Protein AF-A0A825BJ19-F1 (afdb_monomer_lite)

Foldseek 3Di:
DAEDEPPAAAPDDPPLDADDDDQEYEYEYPDPAEYEYECPRYPNHQEYEYYDQRTYQAAADAEAHAYEYENHADQEDEPPRNHDPPNLVDPAAEYHYEYENAHDVVRAHEYHDVSHQEYEYEYDHEEHHHEYEHCYYEYAYAYEYEYEYAQNHAEYHDQHHNHEYNYEDQRHARHAEYAAYQYNYHYHYNDDDPHHHYHNHND

pLDDT: mean 96.44, std 4.04, range [72.94, 98.94]

Organism: Campylobacter fetus (NCBI:txid196)

Structure (mmCIF, N/CA/C/O backbone):
data_AF-A0A825BJ19-F1
#
_entry.id   AF-A0A825BJ19-F1
#
loop_
_atom_site.group_PDB
_atom_site.id
_atom_site.type_symbol
_atom_site.label_atom_id
_atom_site.label_alt_id
_atom_site.label_comp_id
_atom_site.label_asym_id
_atom_site.label_entity_id
_atom_site.label_seq_id
_atom_site.pdbx_PDB_ins_code
_atom_site.Cartn_x
_atom_site.Cartn_y
_atom_site.Cartn_z
_atom_site.occupancy
_atom_site.B_iso_or_equiv
_atom_site.auth_seq_id
_atom_site.auth_comp_id
_atom_site.auth_asym_id
_atom_site.auth_atom_id
_atom_site.pdbx_PDB_model_num
ATOM 1 N N . MET A 1 1 ? -20.978 -2.421 8.016 1.00 92.94 1 MET A N 1
ATOM 2 C CA . MET A 1 1 ? -19.928 -1.362 8.011 1.00 92.94 1 MET A CA 1
ATOM 3 C C . MET A 1 1 ? -20.012 -0.505 9.273 1.00 92.94 1 MET A C 1
ATOM 5 O O . MET A 1 1 ? -21.094 -0.024 9.587 1.00 92.94 1 MET A O 1
ATOM 9 N N . LEU A 1 2 ? -18.875 -0.265 9.935 1.00 96.56 2 LEU A N 1
ATOM 10 C CA . LEU A 1 2 ? -18.708 0.635 11.085 1.00 96.56 2 LEU A CA 1
ATOM 11 C C . LEU A 1 2 ? -17.878 1.869 10.685 1.00 96.56 2 LEU A C 1
ATOM 13 O O . LEU A 1 2 ? -16.844 1.730 10.032 1.00 96.56 2 LEU A O 1
ATOM 17 N N . LYS A 1 3 ? -18.314 3.071 11.082 1.00 97.50 3 LYS A N 1
ATOM 18 C CA . LYS A 1 3 ? -17.606 4.339 10.836 1.00 97.50 3 LYS A CA 1
ATOM 19 C C . LYS A 1 3 ? -17.269 5.028 12.154 1.00 97.50 3 LYS A C 1
ATOM 21 O O . LYS A 1 3 ? -18.148 5.164 13.000 1.00 97.50 3 LYS A O 1
ATOM 26 N N . VAL A 1 4 ? -16.030 5.489 12.305 1.00 97.38 4 VAL A N 1
ATOM 27 C CA . VAL A 1 4 ? -15.537 6.127 13.532 1.00 97.38 4 VAL A CA 1
ATOM 28 C C . VAL A 1 4 ? -14.713 7.368 13.192 1.00 97.38 4 VAL A C 1
ATOM 30 O O . VAL A 1 4 ? -13.793 7.317 12.378 1.00 97.38 4 VAL A O 1
ATOM 33 N N . ASP A 1 5 ? -15.021 8.483 13.849 1.00 96.62 5 ASP A N 1
ATOM 34 C CA . ASP A 1 5 ? -14.205 9.700 13.838 1.00 96.62 5 ASP A CA 1
ATOM 35 C C . ASP A 1 5 ? -13.318 9.719 15.093 1.00 96.62 5 ASP A C 1
ATOM 37 O O . ASP A 1 5 ? -13.796 9.863 16.222 1.00 96.62 5 ASP A O 1
ATOM 41 N N . LEU A 1 6 ? -12.016 9.510 14.905 1.00 96.81 6 LEU A N 1
ATOM 42 C CA . LEU A 1 6 ? -11.045 9.353 15.980 1.00 96.81 6 LEU A CA 1
ATOM 43 C C . LEU A 1 6 ? -10.637 10.709 16.551 1.00 96.81 6 LEU A C 1
ATOM 45 O O . LEU A 1 6 ? -9.673 11.343 16.116 1.00 96.81 6 LEU A O 1
ATOM 49 N N . LYS A 1 7 ? -11.328 11.128 17.611 1.00 94.00 7 LYS A N 1
ATOM 50 C CA . LYS A 1 7 ? -10.903 12.286 18.415 1.00 94.00 7 LYS A CA 1
ATOM 51 C C . LYS A 1 7 ? -9.748 11.950 19.357 1.00 94.00 7 LYS A C 1
ATOM 53 O O . LYS A 1 7 ? -8.881 12.794 19.595 1.00 94.00 7 LYS A O 1
ATOM 58 N N . ASN A 1 8 ? -9.676 10.701 19.814 1.00 95.81 8 ASN A N 1
ATOM 59 C CA . ASN A 1 8 ? -8.610 10.170 20.661 1.00 95.81 8 ASN A CA 1
ATOM 60 C C . ASN A 1 8 ? -8.237 8.740 20.229 1.00 95.81 8 ASN A C 1
ATOM 62 O O . ASN A 1 8 ? -8.856 8.172 19.332 1.00 95.81 8 ASN A O 1
ATOM 66 N N . ASN A 1 9 ? -7.199 8.185 20.845 1.00 97.56 9 ASN A N 1
ATOM 67 C CA . ASN A 1 9 ? -6.767 6.808 20.664 1.00 97.56 9 ASN A CA 1
ATOM 68 C C . ASN A 1 9 ? -7.836 5.827 21.160 1.00 97.56 9 ASN A C 1
ATOM 70 O O . ASN A 1 9 ? -8.301 5.949 22.294 1.00 97.56 9 ASN A O 1
ATOM 74 N N . PHE A 1 10 ? -8.160 4.823 20.349 1.00 97.62 10 PHE A N 1
ATOM 75 C CA . PHE A 1 10 ? -8.977 3.687 20.756 1.00 97.62 10 PHE A CA 1
ATOM 76 C C . PHE A 1 10 ? -8.058 2.547 21.207 1.00 97.62 10 PHE A C 1
ATOM 78 O O . PHE A 1 10 ? -7.296 2.003 20.410 1.00 97.62 10 PHE A O 1
ATOM 85 N N . LYS A 1 11 ? -8.092 2.227 22.505 1.00 96.06 11 LYS A N 1
ATOM 86 C CA . LYS A 1 11 ? -7.210 1.236 23.151 1.00 96.06 11 LYS A CA 1
ATOM 87 C C . LYS A 1 11 ? -7.811 -0.173 23.220 1.00 96.06 11 LYS A C 1
ATOM 89 O O . LYS A 1 11 ? -7.344 -0.984 24.008 1.00 96.06 11 LYS A O 1
ATOM 94 N N . GLY A 1 12 ? -8.832 -0.437 22.409 1.00 95.00 12 GLY A N 1
ATOM 95 C CA . GLY A 1 12 ? -9.489 -1.734 22.328 1.00 95.00 12 GLY A CA 1
ATOM 96 C C . GLY A 1 12 ? -10.745 -1.830 23.188 1.00 95.00 12 GLY A C 1
ATOM 97 O O . GLY A 1 12 ? -11.186 -0.869 23.827 1.00 95.00 12 GLY A O 1
ATOM 98 N N . LEU A 1 13 ? -11.344 -3.015 23.155 1.00 95.00 13 LEU A N 1
ATOM 99 C CA . LEU A 1 13 ? -12.553 -3.359 23.891 1.00 95.00 13 LEU A CA 1
ATOM 100 C C . LEU A 1 13 ? -12.190 -3.807 25.316 1.00 95.00 13 LEU A C 1
ATOM 102 O O . LEU A 1 13 ? -11.151 -4.424 25.544 1.00 95.00 13 LEU A O 1
ATOM 106 N N . LYS A 1 14 ? -13.045 -3.480 26.287 1.00 93.19 14 LYS A N 1
ATOM 107 C CA . LYS A 1 14 ? -12.881 -3.900 27.687 1.00 93.19 14 LYS A CA 1
ATOM 108 C C . LYS A 1 14 ? -13.460 -5.310 27.887 1.00 93.19 14 LYS A C 1
ATOM 110 O O . LYS A 1 14 ? -14.415 -5.655 27.198 1.00 93.19 14 LYS A O 1
ATOM 115 N N . ASP A 1 15 ? -12.931 -6.068 28.851 1.00 87.12 15 ASP A N 1
ATOM 116 C CA . ASP A 1 15 ? -13.514 -7.316 29.382 1.00 87.12 15 ASP A CA 1
ATOM 117 C C . ASP A 1 15 ? -13.922 -8.343 28.290 1.00 87.12 15 ASP A C 1
ATOM 119 O O . ASP A 1 15 ? -15.055 -8.812 28.273 1.00 87.12 15 ASP A O 1
ATOM 123 N N . ASP A 1 16 ? -13.020 -8.652 27.346 1.00 81.81 16 ASP A N 1
ATOM 124 C CA . ASP A 1 16 ? -13.253 -9.556 26.194 1.00 81.81 16 ASP A CA 1
ATOM 125 C C . ASP A 1 16 ? -14.421 -9.155 25.274 1.00 81.81 16 ASP A C 1
ATOM 127 O O . ASP A 1 16 ? -15.027 -9.984 24.587 1.00 81.81 16 ASP A O 1
ATOM 131 N N . GLY A 1 17 ? -14.741 -7.859 25.235 1.00 93.00 17 GLY A N 1
ATOM 132 C CA . GLY A 1 17 ? -15.719 -7.323 24.302 1.00 93.00 17 GLY A CA 1
ATOM 133 C C . GLY A 1 17 ? -15.397 -7.709 22.857 1.00 93.00 17 GLY A C 1
ATOM 134 O O . GLY A 1 17 ? -14.236 -7.768 22.451 1.00 93.00 17 GLY A O 1
ATOM 135 N 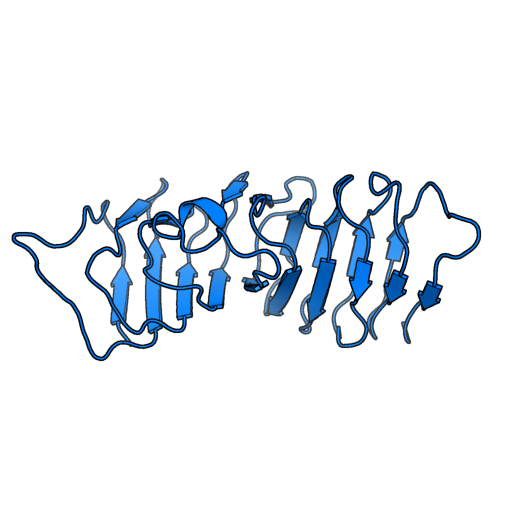N . TYR A 1 18 ? -16.447 -7.944 22.074 1.00 94.94 18 TYR A N 1
ATOM 136 C CA . TYR A 1 18 ? -16.341 -8.331 20.672 1.00 94.94 18 TYR A CA 1
ATOM 137 C C . TYR A 1 18 ? -17.290 -7.510 19.802 1.00 94.94 18 TYR A C 1
ATOM 139 O O . TYR A 1 18 ? -18.398 -7.159 20.216 1.00 94.94 18 TYR A O 1
ATOM 147 N N . ILE A 1 19 ? -16.874 -7.240 18.567 1.00 94.38 19 ILE A N 1
ATOM 148 C CA . ILE A 1 19 ? -17.731 -6.669 17.524 1.00 94.38 19 ILE A CA 1
ATOM 149 C C . ILE A 1 19 ? -17.807 -7.685 16.386 1.00 94.38 19 ILE A C 1
ATOM 151 O O . ILE A 1 19 ? -16.787 -8.141 15.881 1.00 94.38 19 ILE A O 1
ATOM 155 N N . LYS A 1 20 ? -19.032 -8.041 15.989 1.00 91.69 20 LYS A N 1
ATOM 156 C CA . LYS A 1 20 ? -19.325 -8.998 14.912 1.00 91.69 20 LYS A CA 1
ATOM 157 C C . LYS A 1 20 ? -20.190 -8.348 13.839 1.00 91.69 20 LYS A C 1
ATOM 159 O O . LYS A 1 20 ? -20.777 -7.291 14.069 1.00 91.69 20 LYS A O 1
ATOM 164 N N . ASN A 1 21 ? -20.310 -9.025 12.698 1.00 93.06 21 ASN A N 1
ATOM 165 C CA . ASN A 1 21 ? -21.148 -8.617 11.565 1.00 93.06 21 ASN A CA 1
ATOM 166 C C . ASN A 1 21 ? -20.753 -7.238 11.009 1.00 93.06 21 ASN A C 1
ATOM 168 O O . ASN A 1 21 ? -21.607 -6.414 10.671 1.00 93.06 21 ASN A O 1
ATOM 172 N N . ILE A 1 22 ? -19.442 -6.971 10.961 1.00 95.44 22 ILE A N 1
ATOM 173 C CA . ILE A 1 22 ? -18.887 -5.813 10.270 1.00 95.44 22 ILE A CA 1
ATOM 174 C C . ILE A 1 22 ? -17.798 -6.253 9.296 1.00 95.44 22 ILE A C 1
ATOM 176 O O . ILE A 1 22 ? -16.776 -6.798 9.678 1.00 95.44 22 ILE A O 1
ATOM 180 N N . GLU A 1 23 ? -18.013 -5.970 8.019 1.00 97.25 23 GLU A N 1
ATOM 181 C CA . GLU A 1 23 ? -17.078 -6.328 6.948 1.00 97.25 23 GLU A CA 1
ATOM 182 C C . GLU A 1 23 ? -16.130 -5.168 6.625 1.00 97.25 23 GLU A C 1
ATOM 184 O O . GLU A 1 23 ? -15.027 -5.366 6.127 1.00 97.25 23 GLU A O 1
ATOM 189 N N . LYS A 1 24 ? -16.548 -3.934 6.929 1.00 98.31 24 LYS A N 1
ATOM 190 C CA . LYS A 1 24 ? -15.758 -2.720 6.701 1.00 98.31 24 LYS A CA 1
ATOM 191 C C . LYS A 1 24 ? -15.707 -1.845 7.942 1.00 98.31 24 LYS A C 1
ATOM 193 O O . LYS A 1 24 ? -16.759 -1.443 8.452 1.00 98.31 24 LYS A O 1
ATOM 198 N N . LEU A 1 25 ? -14.493 -1.495 8.354 1.00 98.50 25 LEU A N 1
ATOM 199 C CA . LEU A 1 25 ? -14.196 -0.463 9.341 1.00 98.50 25 LEU A CA 1
ATOM 200 C C . LEU A 1 25 ? -13.686 0.781 8.609 1.00 98.50 25 LEU A C 1
ATOM 202 O O . LEU A 1 25 ? -12.806 0.691 7.760 1.00 98.50 25 LEU A O 1
ATOM 206 N N . SER A 1 26 ? -14.245 1.952 8.895 1.00 98.62 26 SER A N 1
ATOM 207 C CA . SER A 1 26 ? -13.781 3.222 8.327 1.00 98.62 26 SER A CA 1
ATOM 208 C C . SER A 1 26 ? -13.450 4.203 9.437 1.00 98.62 26 SER A C 1
ATOM 210 O O . SER A 1 26 ? -14.324 4.581 10.217 1.00 98.62 26 SER A O 1
ATOM 212 N N . LEU A 1 27 ? -12.189 4.610 9.493 1.00 98.75 27 LEU A N 1
ATOM 213 C CA . LEU A 1 27 ? -11.625 5.472 10.514 1.00 98.75 27 LEU A CA 1
ATOM 214 C C . LEU A 1 27 ? -11.206 6.800 9.883 1.00 98.75 27 LEU A C 1
ATOM 216 O O . LEU A 1 27 ? -10.463 6.830 8.901 1.00 98.75 27 LEU A O 1
ATOM 220 N N . THR A 1 28 ? -11.646 7.900 10.483 1.00 98.56 28 THR A N 1
ATOM 221 C CA . THR A 1 28 ? -11.240 9.251 10.087 1.00 98.56 28 THR A CA 1
ATOM 222 C C . THR A 1 28 ? -10.464 9.902 11.222 1.00 98.56 28 THR A C 1
ATOM 224 O O . THR A 1 28 ? -10.928 9.908 12.357 1.00 98.56 28 THR A O 1
ATOM 227 N N . ASN A 1 29 ? -9.304 10.485 10.927 1.00 98.00 29 ASN A N 1
ATOM 228 C CA . ASN A 1 29 ? -8.535 11.309 11.852 1.00 98.00 29 ASN A CA 1
ATOM 229 C C . ASN A 1 29 ? -8.442 12.741 11.316 1.00 98.00 29 ASN A C 1
ATOM 231 O O . ASN A 1 29 ? -7.624 13.046 10.450 1.00 98.00 29 ASN A O 1
ATOM 235 N N . SER A 1 30 ? -9.271 13.626 11.869 1.00 92.94 30 SER A N 1
ATOM 236 C CA . SER A 1 30 ? -9.240 15.065 11.583 1.00 92.94 30 SER A CA 1
ATOM 237 C C . SER A 1 30 ? -8.385 15.856 12.582 1.00 92.94 30 SER A C 1
ATOM 239 O O . SER A 1 30 ? -8.491 17.080 12.645 1.00 92.94 30 SER A O 1
ATOM 241 N N . SER A 1 31 ? -7.631 15.180 13.454 1.00 93.31 31 SER A N 1
ATOM 242 C CA . SER A 1 31 ? -6.836 15.837 14.491 1.00 93.31 31 SER A CA 1
ATOM 243 C C . SER A 1 31 ? -5.446 16.226 13.980 1.00 93.31 31 SER A C 1
ATOM 245 O O . SER A 1 31 ? -5.016 15.824 12.902 1.00 93.31 31 SER A O 1
ATOM 247 N N . VAL A 1 32 ? -4.719 17.017 14.771 1.00 92.12 32 VAL A N 1
ATOM 248 C CA . VAL A 1 32 ? -3.380 17.518 14.411 1.00 92.12 32 VAL A CA 1
ATOM 249 C C . VAL A 1 32 ? -2.254 16.497 14.616 1.00 92.12 32 VAL A C 1
ATOM 251 O O . VAL A 1 32 ? -1.113 16.770 14.247 1.00 92.12 32 VAL A O 1
ATOM 254 N N . SER A 1 33 ? -2.553 15.318 15.169 1.00 95.06 33 SER A N 1
ATOM 255 C CA . SER A 1 33 ? -1.577 14.257 15.439 1.00 95.06 33 SER A CA 1
ATOM 256 C C . SER A 1 33 ? -2.109 12.873 15.066 1.00 95.06 33 SER A C 1
ATOM 258 O O . SER A 1 33 ? -3.308 12.687 14.861 1.00 95.06 33 SER A O 1
ATOM 260 N N . ASN A 1 34 ? -1.209 11.894 14.954 1.00 96.62 34 ASN A N 1
ATOM 261 C CA . ASN A 1 34 ? -1.575 10.504 14.681 1.00 96.62 34 ASN A CA 1
ATOM 262 C C . ASN A 1 34 ? -2.552 9.958 15.745 1.00 96.62 34 ASN A C 1
ATOM 264 O O . ASN A 1 34 ? -2.578 10.418 16.895 1.00 96.62 34 ASN A O 1
ATOM 268 N N . ARG A 1 35 ? -3.352 8.962 15.362 1.00 98.00 35 ARG A N 1
ATOM 269 C CA . ARG A 1 35 ? -4.275 8.249 16.252 1.00 98.00 35 ARG A CA 1
ATOM 270 C C . ARG A 1 35 ? -4.057 6.751 16.151 1.00 98.00 35 ARG A C 1
ATOM 272 O O . ARG A 1 35 ? -3.727 6.242 15.091 1.00 98.00 35 ARG A O 1
ATOM 279 N N . THR A 1 36 ? -4.253 6.057 17.263 1.00 98.12 36 THR A N 1
ATOM 280 C CA . THR A 1 36 ? -4.148 4.595 17.341 1.00 98.12 36 THR A CA 1
ATOM 281 C C . THR A 1 36 ? -5.532 3.969 17.456 1.00 98.12 36 THR A C 1
ATOM 283 O O . THR A 1 36 ? -6.400 4.534 18.129 1.00 98.12 36 THR A O 1
ATOM 286 N N . PHE A 1 37 ? -5.734 2.828 16.802 1.00 98.56 37 PHE A N 1
ATOM 287 C CA . PHE A 1 37 ? -6.950 2.030 16.894 1.00 98.56 37 PHE A CA 1
ATOM 288 C C . PHE A 1 37 ? -6.587 0.552 17.050 1.00 98.56 37 PHE A C 1
ATOM 290 O O . PHE A 1 37 ? -6.140 -0.087 16.102 1.00 98.56 37 PHE A O 1
ATOM 297 N N . ASP A 1 38 ? -6.786 0.017 18.249 1.00 98.06 38 ASP A N 1
ATOM 298 C CA . ASP A 1 38 ? -6.641 -1.413 18.507 1.00 98.06 38 ASP A CA 1
ATOM 299 C C . ASP A 1 38 ? -7.910 -2.155 18.067 1.00 98.06 38 ASP A C 1
ATOM 301 O O . ASP A 1 38 ? -8.989 -1.929 18.618 1.00 98.06 38 ASP A O 1
ATOM 305 N N . ALA A 1 39 ? -7.784 -3.014 17.056 1.00 97.50 39 ALA A N 1
ATOM 306 C CA . ALA A 1 39 ? -8.887 -3.766 16.473 1.00 97.50 39 ALA A CA 1
ATOM 307 C C . ALA A 1 39 ? -9.071 -5.170 17.077 1.00 97.50 39 ALA A C 1
ATOM 309 O O . ALA A 1 39 ? -9.865 -5.956 16.558 1.00 97.50 39 ALA A O 1
ATOM 310 N N . LYS A 1 40 ? -8.382 -5.496 18.179 1.00 96.56 40 LYS A N 1
ATOM 311 C CA . LYS A 1 40 ? -8.554 -6.781 18.863 1.00 96.56 40 LYS A CA 1
ATOM 312 C C . LYS A 1 40 ? -10.024 -7.014 19.239 1.00 96.56 40 LYS A C 1
ATOM 314 O O . LYS A 1 40 ? -10.671 -6.145 19.824 1.00 96.56 40 LYS A O 1
ATOM 319 N N . GLY A 1 41 ? -10.530 -8.210 18.932 1.00 95.38 41 GLY A N 1
ATOM 320 C CA . GLY A 1 41 ? -11.925 -8.598 19.178 1.00 95.38 41 GLY A CA 1
ATOM 321 C C . GLY A 1 41 ? -12.907 -8.138 18.094 1.00 95.38 41 GLY A C 1
ATOM 322 O O . GLY A 1 41 ? -14.120 -8.265 18.274 1.00 95.38 41 GLY A O 1
ATOM 323 N N . ILE A 1 42 ? -12.407 -7.592 16.981 1.00 95.94 42 ILE A N 1
ATOM 324 C CA . ILE A 1 42 ? -13.202 -7.288 15.793 1.00 95.94 42 ILE A CA 1
ATOM 325 C C . ILE A 1 42 ? -12.893 -8.321 14.708 1.00 95.94 42 ILE A C 1
ATOM 327 O O . ILE A 1 42 ? -11.870 -8.235 14.029 1.00 95.94 42 ILE A O 1
ATOM 331 N N . ASP A 1 43 ? -13.815 -9.260 14.518 1.00 91.25 43 ASP A N 1
ATOM 332 C CA . ASP A 1 43 ? -13.645 -10.370 13.581 1.00 91.25 43 ASP A CA 1
ATOM 333 C C . ASP A 1 43 ? -14.476 -10.173 12.307 1.00 91.25 43 ASP A C 1
ATOM 335 O O . ASP A 1 43 ? -15.537 -9.541 12.316 1.00 91.25 43 ASP A O 1
ATOM 339 N N . GLY A 1 44 ? -14.021 -10.775 11.204 1.00 93.00 44 GLY A N 1
ATOM 340 C CA . GLY A 1 44 ? -14.753 -10.799 9.932 1.00 93.00 44 GLY A CA 1
ATOM 341 C C . GLY A 1 44 ? -14.585 -9.546 9.068 1.00 93.00 44 GLY A C 1
ATOM 342 O O . GLY A 1 44 ? -15.293 -9.397 8.070 1.00 93.00 44 GLY A O 1
ATOM 343 N N . LEU A 1 45 ? -13.644 -8.662 9.418 1.00 97.62 45 LEU A N 1
ATOM 344 C CA . LEU A 1 45 ? -13.282 -7.534 8.567 1.00 97.62 45 LEU A CA 1
ATOM 345 C C . LEU A 1 45 ? -12.688 -8.031 7.247 1.00 97.62 45 LEU A C 1
ATOM 347 O O . LEU A 1 45 ? -11.838 -8.917 7.209 1.00 97.62 45 LEU A O 1
ATOM 351 N N . GLN A 1 46 ? -13.133 -7.402 6.168 1.00 98.25 46 GLN A N 1
ATOM 352 C CA . GLN A 1 46 ? -12.619 -7.551 4.809 1.00 98.25 46 GLN A CA 1
ATOM 353 C C . GLN A 1 46 ? -11.917 -6.272 4.354 1.00 98.25 46 GLN A C 1
ATOM 355 O O . GLN A 1 46 ? -11.042 -6.318 3.496 1.00 98.25 46 GLN A O 1
ATOM 360 N N . THR A 1 47 ? -12.288 -5.121 4.927 1.00 98.69 47 THR A N 1
ATOM 361 C CA . THR A 1 47 ? -11.708 -3.827 4.568 1.00 98.69 47 THR A CA 1
ATOM 362 C C . THR A 1 47 ? -11.512 -2.923 5.779 1.00 98.69 47 THR A C 1
ATOM 364 O O . THR A 1 47 ? -12.417 -2.744 6.601 1.00 98.69 47 THR A O 1
ATOM 367 N N . VAL A 1 48 ? -10.367 -2.246 5.824 1.00 98.75 48 VAL A N 1
ATOM 368 C CA . VAL A 1 48 ? -10.099 -1.136 6.741 1.00 98.75 48 VAL A CA 1
ATOM 369 C C . VAL A 1 48 ? -9.762 0.113 5.936 1.00 98.75 48 VAL A C 1
ATOM 371 O O . VAL A 1 48 ? -8.781 0.156 5.203 1.00 98.75 48 VAL A O 1
ATOM 374 N N . ALA A 1 49 ? -10.585 1.150 6.077 1.00 98.75 49 ALA A N 1
ATOM 375 C CA . ALA A 1 49 ? -10.389 2.434 5.420 1.00 98.75 49 ALA A CA 1
ATOM 376 C C . ALA A 1 49 ? -9.901 3.487 6.414 1.00 98.75 49 ALA A C 1
ATOM 378 O O . ALA A 1 49 ? -10.539 3.723 7.438 1.00 98.75 49 ALA A O 1
ATOM 379 N N . LEU A 1 50 ? -8.791 4.135 6.090 1.00 98.81 50 LEU A N 1
ATOM 380 C CA . LEU A 1 50 ? -8.074 5.096 6.912 1.00 98.81 50 LEU A CA 1
ATOM 381 C C . LEU A 1 50 ? -8.021 6.433 6.176 1.00 98.81 50 LEU A C 1
ATOM 383 O O . LEU A 1 50 ? -7.508 6.521 5.059 1.00 98.81 50 LEU A O 1
ATOM 387 N N . SER A 1 51 ? -8.544 7.481 6.801 1.00 98.44 51 SER A N 1
ATOM 388 C CA . SER A 1 51 ? -8.613 8.814 6.201 1.00 98.44 51 SER A CA 1
ATOM 389 C C . SER A 1 51 ? -8.045 9.865 7.143 1.00 98.44 51 SER A C 1
ATOM 391 O O . SER A 1 51 ? -8.515 10.004 8.271 1.00 98.44 51 SER A O 1
ATOM 393 N N . GLY A 1 52 ? -7.068 10.641 6.674 1.00 97.56 52 GLY A N 1
ATOM 394 C CA . GLY A 1 52 ? -6.517 11.772 7.422 1.00 97.56 52 GLY A CA 1
ATOM 395 C C . GLY A 1 52 ? -5.021 11.970 7.205 1.00 97.56 52 GLY A C 1
ATOM 396 O O . GLY A 1 52 ? -4.237 11.023 7.250 1.00 97.56 52 GLY A O 1
ATOM 397 N N . GLU A 1 53 ? -4.605 13.226 7.033 1.00 97.31 53 GLU A N 1
ATOM 398 C CA . GLU A 1 53 ? -3.212 13.568 6.716 1.00 97.31 53 GLU A CA 1
ATOM 399 C C . GLU A 1 53 ? -2.216 13.129 7.790 1.00 97.31 53 GLU A C 1
ATOM 401 O O . GLU A 1 53 ? -1.094 12.737 7.473 1.00 97.31 53 GLU A O 1
ATOM 406 N N . LYS A 1 54 ? -2.630 13.165 9.063 1.00 96.06 54 LYS A N 1
ATOM 407 C CA . LYS A 1 54 ? -1.783 12.814 10.212 1.00 96.06 54 LYS A CA 1
ATOM 408 C C . LYS A 1 54 ? -1.681 11.312 10.475 1.00 96.06 54 LYS A C 1
ATOM 410 O O . LYS A 1 54 ? -0.884 10.915 11.320 1.00 96.06 54 LYS A O 1
ATOM 415 N N . GLY A 1 55 ? -2.435 10.500 9.735 1.00 94.69 55 GLY A N 1
ATOM 416 C CA . GLY A 1 55 ? -2.382 9.044 9.802 1.00 94.69 55 GLY A CA 1
ATOM 417 C C . GLY A 1 55 ? -3.226 8.434 10.911 1.00 94.69 55 GLY A C 1
ATOM 418 O O . GLY A 1 55 ? -3.742 9.121 11.799 1.00 94.69 55 GLY A O 1
ATOM 419 N N . ILE A 1 56 ? -3.387 7.118 10.806 1.00 98.50 56 ILE A N 1
ATOM 420 C CA . ILE A 1 56 ? -4.032 6.258 11.793 1.00 98.50 56 ILE A CA 1
ATOM 421 C C . ILE A 1 56 ? -3.203 4.977 11.857 1.00 98.50 56 ILE A C 1
ATOM 423 O O . ILE A 1 56 ? -3.004 4.329 10.832 1.00 98.50 56 ILE A O 1
ATOM 427 N N . SER A 1 57 ? -2.734 4.609 13.044 1.00 97.94 57 SER A N 1
ATOM 428 C CA . SER A 1 57 ? -2.086 3.323 13.295 1.00 97.94 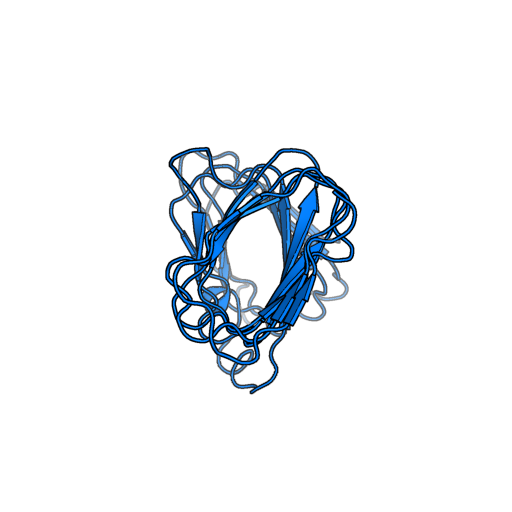57 SER A CA 1
ATOM 429 C C . SER A 1 57 ? -3.132 2.337 13.801 1.00 97.94 57 SER A C 1
ATOM 431 O O . SER A 1 57 ? -3.598 2.449 14.937 1.00 97.94 57 SER A O 1
ATOM 433 N N . VAL A 1 58 ? -3.525 1.399 12.947 1.00 98.50 58 VAL A N 1
ATOM 434 C CA . VAL A 1 58 ? -4.347 0.251 13.346 1.00 98.50 58 VAL A CA 1
ATOM 435 C C . VAL A 1 58 ? -3.425 -0.855 13.848 1.00 98.50 58 VAL A C 1
ATOM 437 O O . VAL A 1 58 ? -2.299 -0.944 13.373 1.00 98.50 58 VAL A O 1
ATOM 440 N N . THR A 1 59 ? -3.878 -1.660 14.806 1.00 98.50 59 THR A N 1
ATOM 441 C CA . THR A 1 59 ? -3.163 -2.851 15.292 1.00 98.50 59 THR A CA 1
ATOM 442 C C . THR A 1 59 ? -4.134 -4.004 15.536 1.00 98.50 59 THR A C 1
ATOM 444 O O . THR A 1 59 ? -5.327 -3.773 15.741 1.00 98.50 59 THR A O 1
ATOM 447 N N . ASN A 1 60 ? -3.607 -5.229 15.616 1.00 97.94 60 ASN A N 1
ATOM 448 C CA . ASN A 1 60 ? -4.333 -6.438 16.021 1.00 97.94 60 ASN A CA 1
ATOM 449 C C . ASN A 1 60 ? -5.504 -6.849 15.108 1.00 97.94 60 ASN A C 1
ATOM 451 O O . ASN A 1 60 ? -6.469 -7.442 15.592 1.00 97.94 60 ASN A O 1
ATOM 455 N N . LEU A 1 61 ? -5.438 -6.579 13.800 1.00 97.94 61 LEU A N 1
ATOM 456 C CA . LEU A 1 61 ? -6.360 -7.229 12.861 1.00 97.94 61 LEU A CA 1
ATOM 457 C C . LEU A 1 61 ? -6.099 -8.738 12.811 1.00 97.94 61 LEU A C 1
ATOM 459 O O . LEU A 1 61 ? -4.957 -9.170 12.666 1.00 97.94 61 LEU A O 1
ATOM 463 N N . ALA A 1 62 ? -7.165 -9.532 12.915 1.00 96.25 62 ALA A N 1
ATOM 464 C CA . ALA A 1 62 ? -7.087 -10.990 13.024 1.00 96.25 62 ALA A CA 1
ATOM 465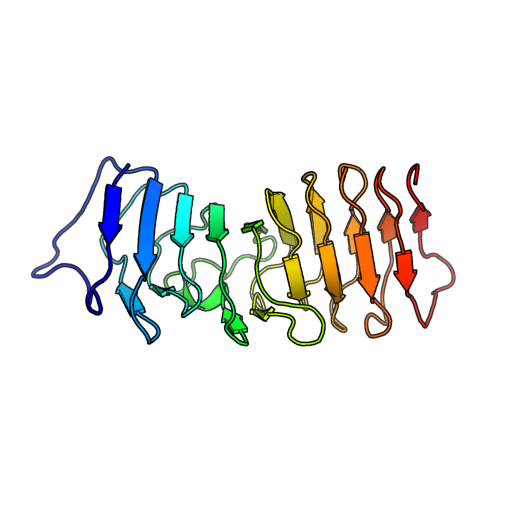 C C . ALA A 1 62 ? -6.775 -11.713 11.699 1.00 96.25 62 ALA A C 1
ATOM 467 O O . ALA A 1 62 ? -6.428 -12.891 11.709 1.00 96.25 62 ALA A O 1
ATOM 468 N N . ASN A 1 63 ? -6.908 -11.031 10.562 1.00 96.56 63 ASN A N 1
ATOM 469 C CA . ASN A 1 63 ? -6.675 -11.572 9.226 1.00 96.56 63 ASN A CA 1
ATOM 470 C C . ASN A 1 63 ? -6.222 -10.462 8.275 1.00 96.56 63 ASN A C 1
ATOM 472 O O . ASN A 1 63 ? -6.497 -9.290 8.533 1.00 96.56 63 ASN A O 1
ATOM 476 N N . ILE A 1 64 ? -5.588 -10.839 7.160 1.00 98.19 64 ILE A N 1
ATOM 477 C CA . ILE A 1 64 ? -5.282 -9.918 6.059 1.00 98.19 64 ILE A CA 1
ATOM 478 C C . ILE A 1 64 ? -6.588 -9.344 5.498 1.00 98.19 64 ILE A C 1
ATOM 480 O O . ILE A 1 64 ? -7.562 -10.075 5.295 1.00 98.19 64 ILE A O 1
ATOM 484 N N . VAL A 1 65 ? -6.609 -8.030 5.274 1.00 98.62 65 VAL A N 1
ATOM 485 C CA . VAL A 1 65 ? -7.756 -7.286 4.735 1.00 98.62 65 VAL A CA 1
ATOM 486 C C . VAL A 1 65 ? -7.314 -6.348 3.621 1.00 98.62 65 VAL A C 1
ATOM 488 O O . VAL A 1 65 ? -6.141 -5.983 3.523 1.00 98.62 65 VAL A O 1
ATOM 491 N N . ASP A 1 66 ? -8.270 -5.866 2.833 1.00 98.81 66 ASP A N 1
ATOM 492 C CA . ASP A 1 66 ? -8.038 -4.710 1.977 1.00 98.81 66 ASP A CA 1
ATOM 493 C C . ASP A 1 66 ? -7.837 -3.459 2.842 1.00 98.81 66 ASP A C 1
ATOM 495 O O . ASP A 1 66 ? -8.644 -3.146 3.724 1.00 98.81 66 ASP A O 1
ATOM 499 N N . VAL A 1 67 ? -6.776 -2.705 2.573 1.00 98.88 67 VAL A N 1
ATOM 500 C CA . VAL A 1 67 ? -6.484 -1.458 3.284 1.00 98.88 67 VAL A CA 1
ATOM 501 C C . VAL A 1 67 ? -6.671 -0.287 2.330 1.00 98.88 67 VAL A C 1
ATOM 503 O O . VAL A 1 67 ? -6.079 -0.250 1.255 1.00 98.88 67 VAL A O 1
ATOM 506 N N . GLU A 1 68 ? -7.487 0.693 2.710 1.00 98.81 68 GLU A N 1
ATOM 507 C CA . GLU A 1 68 ? -7.665 1.938 1.957 1.00 98.81 68 GLU A CA 1
ATOM 508 C C . GLU A 1 68 ? -7.026 3.094 2.729 1.00 98.81 68 GLU A C 1
ATOM 510 O O . GLU A 1 68 ? -7.400 3.347 3.869 1.00 98.81 68 GLU A O 1
ATOM 515 N N . VAL A 1 69 ? -6.102 3.835 2.119 1.00 98.81 69 VAL A N 1
ATOM 516 C CA . VAL A 1 69 ? -5.429 4.985 2.736 1.00 98.81 69 VAL A CA 1
ATOM 517 C C . VAL A 1 69 ? -5.707 6.243 1.923 1.00 98.81 69 VAL A C 1
ATOM 519 O O . VAL A 1 69 ? -5.346 6.350 0.751 1.00 98.81 69 VAL A O 1
ATOM 522 N N . ASN A 1 70 ? -6.343 7.221 2.564 1.00 98.62 70 ASN A N 1
ATOM 523 C CA . ASN A 1 70 ? -6.778 8.460 1.933 1.00 98.62 70 ASN A CA 1
ATOM 524 C C . ASN A 1 70 ? -6.092 9.667 2.581 1.00 98.62 70 ASN A C 1
ATOM 526 O O . ASN A 1 70 ? -6.276 9.955 3.768 1.00 98.62 70 ASN A O 1
ATOM 530 N N . GLY A 1 71 ? -5.318 10.394 1.776 1.00 98.25 71 GLY A N 1
ATOM 531 C CA . GLY A 1 71 ? -4.742 11.688 2.130 1.00 98.25 71 GLY A CA 1
ATOM 532 C C . GLY A 1 71 ? -3.562 11.649 3.100 1.00 98.25 71 GLY A C 1
ATOM 533 O O . GLY A 1 71 ? -3.117 12.713 3.506 1.00 98.25 71 GLY A O 1
ATOM 534 N N . PHE A 1 72 ? -3.048 10.480 3.495 1.00 98.69 72 PHE A N 1
ATOM 535 C CA . PHE A 1 72 ? -1.957 10.382 4.472 1.00 98.69 72 PHE A CA 1
ATOM 536 C C . PHE A 1 72 ? -0.671 11.071 3.983 1.00 98.69 72 PHE A C 1
ATOM 538 O O . PHE A 1 72 ? -0.205 10.800 2.875 1.00 98.69 72 PHE A O 1
ATOM 545 N N . LYS A 1 73 ? -0.091 11.946 4.818 1.00 97.94 73 LYS A N 1
ATOM 546 C CA . LYS A 1 73 ? 1.113 12.752 4.521 1.00 97.94 73 LYS A CA 1
ATOM 547 C C . LYS A 1 73 ? 2.264 12.513 5.508 1.00 97.94 73 LYS A C 1
ATOM 549 O O . LYS A 1 73 ? 3.157 13.349 5.621 1.00 97.94 73 LYS A O 1
ATOM 554 N N . GLY A 1 74 ? 2.222 11.424 6.278 1.00 96.94 74 GLY A N 1
ATOM 555 C CA . GLY A 1 74 ? 3.345 11.035 7.132 1.00 96.94 74 GLY A CA 1
ATOM 556 C C . GLY A 1 74 ? 4.504 10.456 6.322 1.00 96.94 74 GLY A C 1
ATOM 557 O O . GLY A 1 74 ? 4.434 10.347 5.106 1.00 96.94 74 GLY A O 1
ATOM 558 N N . THR A 1 75 ? 5.582 10.075 6.998 1.00 97.69 75 THR A N 1
ATOM 559 C CA . THR A 1 75 ? 6.784 9.542 6.336 1.00 97.69 75 THR A CA 1
ATOM 560 C C . THR A 1 75 ? 6.719 8.039 6.092 1.00 97.69 75 THR A C 1
ATOM 562 O O . THR A 1 75 ? 7.334 7.555 5.148 1.00 97.69 75 THR A O 1
ATOM 565 N N . ASN A 1 76 ? 5.981 7.302 6.927 1.00 98.38 76 ASN A N 1
ATOM 566 C CA . ASN A 1 76 ? 5.900 5.849 6.863 1.00 98.38 76 ASN A CA 1
ATOM 567 C C . ASN A 1 76 ? 4.483 5.347 7.157 1.00 98.38 76 ASN A C 1
ATOM 569 O O . ASN A 1 76 ? 3.844 5.801 8.109 1.00 98.38 76 ASN A O 1
ATOM 573 N N . PHE A 1 77 ? 4.026 4.380 6.371 1.00 98.69 77 PHE A N 1
ATOM 574 C CA . PHE A 1 77 ? 2.826 3.589 6.597 1.00 98.69 77 PHE A CA 1
ATOM 575 C C . PHE A 1 77 ? 3.245 2.123 6.740 1.00 98.69 77 PHE A C 1
ATOM 577 O O . PHE A 1 77 ? 3.679 1.503 5.774 1.00 98.69 77 PHE A O 1
ATOM 584 N N . ASN A 1 78 ? 3.157 1.584 7.956 1.00 98.38 78 ASN A N 1
ATOM 585 C CA . ASN A 1 78 ? 3.621 0.233 8.253 1.00 98.38 78 ASN A CA 1
ATOM 586 C C . ASN A 1 78 ? 2.454 -0.763 8.211 1.00 98.38 78 ASN A C 1
ATOM 588 O O . ASN A 1 78 ? 1.658 -0.815 9.150 1.00 98.38 78 ASN A O 1
ATOM 592 N N . VAL A 1 79 ? 2.381 -1.541 7.131 1.00 98.44 79 VAL A N 1
ATOM 593 C CA . VAL A 1 79 ? 1.392 -2.606 6.918 1.00 98.44 79 VAL A CA 1
ATOM 594 C C . VAL A 1 79 ? 1.581 -3.735 7.926 1.00 98.44 79 VAL A C 1
ATOM 596 O O . VAL A 1 79 ? 0.600 -4.189 8.509 1.00 98.44 79 VAL A O 1
ATOM 599 N N . ASP A 1 80 ? 2.824 -4.142 8.189 1.00 98.06 80 ASP A N 1
ATOM 600 C CA . ASP A 1 80 ? 3.125 -5.272 9.078 1.00 98.06 80 ASP A CA 1
ATOM 601 C C . ASP A 1 80 ? 2.561 -5.058 10.491 1.00 98.06 80 ASP A C 1
ATOM 603 O O . ASP A 1 80 ? 2.083 -5.989 11.134 1.00 98.06 80 ASP A O 1
ATOM 607 N N . SER A 1 81 ? 2.567 -3.806 10.963 1.00 97.69 81 SER A N 1
ATOM 608 C CA . SER A 1 81 ? 2.078 -3.426 12.295 1.00 97.69 81 SER A CA 1
ATOM 609 C C . SER A 1 81 ? 0.553 -3.451 12.457 1.00 97.69 81 SER A C 1
ATOM 611 O O . SER A 1 81 ? 0.059 -3.364 13.582 1.00 97.69 81 SER A O 1
ATOM 613 N N . ILE A 1 82 ? -0.196 -3.559 11.355 1.00 98.31 82 ILE A N 1
ATOM 614 C CA . ILE A 1 82 ? -1.664 -3.545 11.370 1.00 98.31 82 ILE A CA 1
ATOM 615 C C . ILE A 1 82 ? -2.226 -4.851 11.932 1.00 98.31 82 ILE A C 1
ATOM 617 O O . ILE A 1 82 ? -3.269 -4.858 12.597 1.00 98.31 82 ILE A O 1
ATOM 621 N N . TYR A 1 83 ? -1.540 -5.956 11.668 1.00 98.50 83 TYR A N 1
ATOM 622 C CA . TYR A 1 83 ? -2.044 -7.290 11.933 1.00 98.50 83 TYR A CA 1
ATOM 623 C C . TYR A 1 83 ? -1.608 -7.820 13.296 1.00 98.50 83 TYR A C 1
ATOM 625 O O . TYR A 1 83 ? -0.626 -7.373 13.889 1.00 98.50 83 TYR A O 1
ATOM 633 N N . ALA A 1 84 ? -2.386 -8.763 13.819 1.00 98.00 84 ALA A N 1
ATOM 634 C CA . ALA A 1 84 ? -1.997 -9.538 14.984 1.00 98.00 84 ALA A CA 1
ATOM 635 C C . ALA A 1 84 ? -0.787 -10.435 14.667 1.00 98.00 84 ALA A C 1
ATOM 637 O O . ALA A 1 84 ? -0.451 -10.687 13.507 1.00 98.00 84 ALA A O 1
ATOM 638 N N . ASP A 1 85 ? -0.145 -10.936 15.722 1.00 97.00 85 ASP A N 1
ATOM 639 C CA . ASP A 1 85 ? 0.974 -11.868 15.595 1.00 97.00 85 ASP A CA 1
ATOM 640 C C . ASP A 1 85 ? 0.602 -13.077 14.719 1.00 97.00 85 ASP A C 1
ATOM 642 O O . ASP A 1 85 ? -0.527 -13.572 14.772 1.00 97.00 85 ASP A O 1
ATOM 646 N N . LYS A 1 86 ? 1.567 -13.555 13.928 1.00 96.81 86 LYS A N 1
ATOM 647 C CA . LYS A 1 86 ? 1.460 -14.704 13.007 1.00 96.81 86 LYS A CA 1
ATOM 648 C C . LYS A 1 86 ? 0.527 -14.570 11.804 1.00 96.81 86 LYS A C 1
ATOM 650 O O . LYS A 1 86 ? 0.496 -15.474 10.976 1.00 96.81 86 LYS A O 1
ATOM 655 N N . VAL A 1 87 ? -0.220 -13.473 11.673 1.00 98.12 87 VAL A N 1
ATOM 656 C CA . VAL A 1 87 ? -1.111 -13.266 10.514 1.00 98.12 87 VAL A CA 1
ATOM 657 C C . VAL A 1 87 ? -0.325 -13.168 9.203 1.00 98.12 87 VAL A C 1
ATOM 659 O O . VAL A 1 87 ? -0.841 -13.579 8.172 1.00 98.12 87 VAL A O 1
ATOM 662 N N . LEU A 1 88 ? 0.908 -12.653 9.263 1.00 98.31 88 LEU A N 1
ATOM 663 C CA . LEU A 1 88 ? 1.819 -12.482 8.124 1.00 98.31 88 LEU A CA 1
ATOM 664 C C . LEU A 1 88 ? 3.039 -13.422 8.191 1.00 98.31 88 LEU A C 1
ATOM 666 O O . LEU A 1 88 ? 4.148 -13.031 7.843 1.00 98.31 88 LEU A O 1
ATOM 670 N N . ASP A 1 89 ? 2.888 -14.610 8.778 1.00 97.44 89 ASP A N 1
ATOM 671 C CA . ASP A 1 89 ? 3.969 -15.612 8.810 1.00 97.44 89 ASP A CA 1
ATOM 672 C C . ASP A 1 89 ? 3.889 -16.572 7.603 1.00 97.44 89 ASP A C 1
ATOM 674 O O . ASP A 1 89 ? 4.552 -17.615 7.575 1.00 97.44 89 ASP A O 1
ATOM 678 N N . GLY A 1 90 ? 3.043 -16.255 6.617 1.00 96.81 90 GLY A N 1
ATOM 679 C CA . GLY A 1 90 ? 2.972 -16.967 5.355 1.00 96.81 90 GLY A CA 1
ATOM 680 C C . GLY A 1 90 ? 4.228 -16.746 4.509 1.00 96.81 90 GLY A C 1
ATOM 681 O O . GLY A 1 90 ? 5.149 -16.025 4.866 1.00 96.81 90 GLY A O 1
ATOM 682 N N . SER A 1 91 ? 4.284 -17.436 3.371 1.00 96.38 91 SER A N 1
ATOM 683 C CA . SER A 1 91 ? 5.352 -17.268 2.362 1.00 96.38 91 SER A CA 1
ATOM 684 C C . SER A 1 91 ? 4.802 -16.815 1.007 1.00 96.38 91 SER A C 1
ATOM 686 O O . SER A 1 91 ? 5.474 -16.908 -0.019 1.00 96.38 91 SER A O 1
ATOM 688 N N . ALA A 1 92 ? 3.535 -16.409 0.999 1.00 97.06 92 ALA A N 1
ATOM 689 C CA . ALA A 1 92 ? 2.803 -15.948 -0.170 1.00 97.06 92 ALA A CA 1
ATOM 690 C C . ALA A 1 92 ? 1.742 -14.919 0.250 1.00 97.06 92 ALA A C 1
ATOM 692 O O . ALA A 1 92 ? 0.637 -14.898 -0.296 1.00 97.06 92 ALA A O 1
ATOM 693 N N . ASP A 1 93 ? 2.054 -14.111 1.263 1.00 98.50 93 ASP A N 1
ATOM 694 C CA . ASP A 1 93 ? 1.141 -13.113 1.791 1.00 98.50 93 ASP A CA 1
ATOM 695 C C . ASP A 1 93 ? 0.972 -11.970 0.783 1.00 98.50 93 ASP A C 1
ATOM 697 O O . ASP A 1 93 ? 1.922 -11.485 0.154 1.00 98.50 93 ASP A O 1
ATOM 701 N N . VAL A 1 94 ? -0.283 -11.555 0.599 1.00 98.69 94 VAL A N 1
ATOM 702 C CA . VAL A 1 94 ? -0.678 -10.544 -0.385 1.00 98.69 94 VAL A CA 1
ATOM 703 C C . VAL A 1 94 ? -1.392 -9.403 0.318 1.00 98.69 94 VAL A C 1
ATOM 705 O O . VAL A 1 94 ? -2.470 -9.598 0.874 1.00 98.69 94 VAL A O 1
ATOM 708 N N . GLN A 1 95 ? -0.848 -8.189 0.226 1.00 98.81 95 GLN A N 1
ATOM 709 C CA . GLN A 1 95 ? -1.532 -6.988 0.697 1.00 98.81 95 GLN A CA 1
ATOM 710 C C . GLN A 1 95 ? -2.172 -6.235 -0.468 1.00 98.81 95 GLN A C 1
ATOM 712 O O . GLN A 1 95 ? -1.484 -5.735 -1.355 1.00 98.81 95 GLN A O 1
ATOM 717 N N . ASN A 1 96 ? -3.487 -6.037 -0.402 1.00 98.88 96 ASN A N 1
ATOM 718 C CA . ASN A 1 96 ? -4.189 -5.086 -1.260 1.00 98.88 96 ASN A CA 1
ATOM 719 C C . ASN A 1 96 ? -4.227 -3.711 -0.587 1.00 98.88 96 ASN A C 1
ATOM 721 O O . ASN A 1 96 ? -4.870 -3.537 0.450 1.00 98.88 96 ASN A O 1
ATOM 725 N N . LEU A 1 97 ? -3.537 -2.732 -1.165 1.00 98.88 97 LEU A N 1
ATOM 726 C CA . LEU A 1 97 ? -3.446 -1.375 -0.646 1.00 98.88 97 LEU A CA 1
ATOM 727 C C . LEU A 1 97 ? -4.006 -0.382 -1.665 1.00 98.88 97 LEU A C 1
ATOM 729 O O . LEU A 1 97 ? -3.410 -0.101 -2.705 1.00 98.88 97 LEU A O 1
ATOM 733 N N . LYS A 1 98 ? -5.157 0.196 -1.341 1.00 98.88 98 LYS A N 1
ATOM 734 C CA . LYS A 1 98 ? -5.748 1.285 -2.108 1.00 98.88 98 LYS A CA 1
ATOM 735 C C . LYS A 1 98 ? -5.233 2.624 -1.593 1.00 98.88 98 LYS A C 1
ATOM 737 O O . LYS A 1 98 ? -5.381 2.920 -0.412 1.00 98.88 98 LYS A O 1
ATOM 742 N N . VAL A 1 99 ? -4.688 3.458 -2.474 1.00 98.88 99 VAL A N 1
ATOM 743 C CA . VAL A 1 99 ? -4.153 4.782 -2.127 1.00 98.88 99 VAL A CA 1
ATOM 744 C C . VAL A 1 99 ? -4.869 5.894 -2.888 1.00 98.88 99 VAL A C 1
ATOM 746 O O . VAL A 1 99 ? -5.206 5.761 -4.066 1.00 98.88 99 VAL A O 1
ATOM 749 N N . ASN A 1 100 ? -5.116 7.006 -2.203 1.00 98.81 100 ASN A N 1
ATOM 750 C CA . ASN A 1 100 ? -5.703 8.210 -2.782 1.00 98.81 100 ASN A CA 1
ATOM 751 C C . ASN A 1 100 ? -5.054 9.442 -2.157 1.00 98.81 100 ASN A C 1
ATOM 753 O O . ASN A 1 100 ? -5.233 9.705 -0.965 1.00 98.81 100 ASN A O 1
ATOM 757 N N . GLY A 1 101 ? -4.287 10.192 -2.949 1.00 98.69 101 GLY A N 1
ATOM 758 C CA . GLY A 1 101 ? -3.581 11.373 -2.464 1.00 98.69 101 GLY A CA 1
ATOM 759 C C . GLY A 1 101 ? -2.599 11.081 -1.326 1.00 98.69 101 GLY A C 1
ATOM 760 O O . GLY A 1 101 ? -2.466 11.911 -0.427 1.00 98.69 101 GLY A O 1
ATOM 761 N N . VAL A 1 102 ? -1.946 9.918 -1.312 1.00 98.88 102 VAL A N 1
ATOM 762 C CA . VAL A 1 102 ? -0.944 9.564 -0.290 1.00 98.88 102 VAL A CA 1
ATOM 763 C C . VAL A 1 102 ? 0.405 10.177 -0.660 1.00 98.88 102 VAL A C 1
ATOM 765 O O . VAL A 1 102 ? 0.814 10.107 -1.814 1.00 98.88 102 VAL A O 1
ATOM 768 N N . GLY A 1 103 ? 1.090 10.800 0.300 1.00 98.75 103 GLY A N 1
ATOM 769 C CA . GLY A 1 103 ? 2.390 11.444 0.078 1.00 98.75 103 GLY A CA 1
ATOM 770 C C . GLY A 1 103 ? 2.329 12.700 -0.788 1.00 98.75 103 GLY A C 1
ATOM 771 O O . GLY A 1 103 ? 1.255 13.225 -1.099 1.00 98.75 103 GLY A O 1
ATOM 772 N N . ALA A 1 104 ? 3.496 13.224 -1.148 1.00 98.38 104 ALA A N 1
ATOM 773 C CA . ALA A 1 104 ? 3.638 14.366 -2.045 1.00 98.38 104 ALA A CA 1
ATOM 774 C C . ALA A 1 104 ? 4.944 14.281 -2.847 1.00 98.38 104 ALA A C 1
ATOM 776 O O . ALA A 1 104 ? 5.864 13.543 -2.495 1.00 98.38 104 ALA A O 1
ATOM 777 N N . LYS A 1 105 ? 5.057 15.075 -3.916 1.00 97.31 105 LYS A N 1
ATOM 778 C CA . LYS A 1 105 ? 6.299 15.190 -4.689 1.00 97.31 105 LYS A CA 1
ATOM 779 C C . LYS A 1 105 ? 7.450 15.634 -3.779 1.00 97.31 105 LYS A C 1
ATOM 781 O O . LYS A 1 105 ? 7.346 16.662 -3.116 1.00 97.31 105 LYS A O 1
ATOM 786 N N . GLY A 1 106 ? 8.537 14.864 -3.758 1.00 97.06 106 GLY A N 1
ATOM 787 C CA . GLY A 1 106 ? 9.684 15.096 -2.867 1.00 97.06 106 GLY A CA 1
ATOM 788 C C . GLY A 1 106 ? 9.469 14.653 -1.412 1.00 97.06 106 GLY A C 1
ATOM 789 O O . GLY A 1 106 ? 10.371 14.809 -0.598 1.00 97.06 106 GLY A O 1
ATOM 790 N N . ALA A 1 107 ? 8.302 14.091 -1.088 1.00 97.75 107 ALA A N 1
ATOM 791 C CA . ALA A 1 107 ? 7.942 13.576 0.229 1.00 97.75 107 ALA A CA 1
ATOM 792 C C . ALA A 1 107 ? 7.044 12.334 0.074 1.00 97.75 107 ALA A C 1
ATOM 794 O O . ALA A 1 107 ? 5.868 12.334 0.455 1.00 97.75 107 ALA A O 1
ATOM 795 N N . SER A 1 108 ? 7.589 11.294 -0.561 1.00 98.50 108 SER A N 1
ATOM 796 C CA . SER A 1 108 ? 6.911 10.004 -0.693 1.00 98.50 108 SER A CA 1
ATOM 797 C C . SER A 1 108 ? 6.685 9.367 0.677 1.00 98.50 108 SER A C 1
ATOM 799 O O . SER A 1 108 ? 7.520 9.496 1.574 1.00 98.50 108 SER A O 1
ATOM 801 N N . VAL A 1 109 ? 5.574 8.647 0.827 1.00 98.88 109 VAL A N 1
ATOM 802 C CA . VAL A 1 109 ? 5.342 7.803 2.006 1.00 98.88 109 VAL A CA 1
ATOM 803 C C . VAL A 1 109 ? 5.997 6.449 1.780 1.00 98.88 109 VAL A C 1
ATOM 805 O O . VAL A 1 109 ? 5.663 5.767 0.812 1.00 98.88 109 VAL A O 1
ATOM 808 N N . ALA A 1 110 ? 6.884 6.036 2.681 1.00 98.81 110 ALA A N 1
ATOM 809 C CA . ALA A 1 110 ? 7.388 4.671 2.686 1.00 98.81 110 ALA A CA 1
ATOM 810 C C . ALA A 1 110 ? 6.281 3.706 3.132 1.00 98.81 110 ALA A C 1
ATOM 812 O O . ALA A 1 110 ? 5.626 3.927 4.148 1.00 98.81 110 ALA A O 1
ATOM 813 N N . ILE A 1 111 ? 6.050 2.651 2.363 1.00 98.81 111 ILE A N 1
ATOM 814 C CA . ILE A 1 111 ? 5.168 1.544 2.714 1.00 98.81 111 ILE A CA 1
ATOM 815 C C . ILE A 1 111 ? 6.060 0.428 3.257 1.00 98.81 111 ILE A C 1
ATOM 817 O O . ILE A 1 111 ? 6.757 -0.237 2.491 1.00 98.81 111 ILE A O 1
ATOM 821 N N . THR A 1 112 ? 6.070 0.240 4.579 1.00 98.62 112 THR A N 1
ATOM 822 C CA . THR A 1 112 ? 6.735 -0.920 5.197 1.00 98.62 112 THR A CA 1
ATOM 823 C C . THR A 1 112 ? 5.809 -2.122 5.089 1.00 98.62 112 THR A C 1
ATOM 825 O O . THR A 1 112 ? 4.699 -2.082 5.621 1.00 98.62 112 THR A O 1
ATOM 828 N N . ALA A 1 113 ? 6.262 -3.156 4.391 1.00 98.31 113 ALA A N 1
ATOM 829 C CA . ALA A 1 113 ? 5.551 -4.413 4.191 1.00 98.31 113 ALA A CA 1
ATOM 830 C C . ALA A 1 113 ? 6.584 -5.551 4.094 1.00 98.31 113 ALA A C 1
ATOM 832 O O . ALA A 1 113 ? 6.666 -6.254 3.091 1.00 98.31 113 ALA A O 1
ATOM 833 N N . ASP A 1 114 ? 7.452 -5.656 5.102 1.00 97.94 114 ASP A N 1
ATOM 834 C CA . ASP A 1 114 ? 8.601 -6.565 5.098 1.00 97.94 114 ASP A CA 1
ATOM 835 C C . ASP A 1 114 ? 8.195 -8.039 5.178 1.00 97.94 114 ASP A C 1
ATOM 837 O O . ASP A 1 114 ? 8.986 -8.899 4.788 1.00 97.94 114 ASP A O 1
ATOM 841 N N . LYS A 1 115 ? 6.987 -8.317 5.683 1.00 97.94 115 LYS A N 1
ATOM 842 C CA . LYS A 1 115 ? 6.404 -9.660 5.793 1.00 97.94 115 LYS A CA 1
ATOM 843 C C . LYS A 1 115 ? 5.410 -9.990 4.672 1.00 97.94 115 LYS A C 1
ATOM 845 O O . LYS A 1 115 ? 4.634 -10.925 4.794 1.00 97.94 115 LYS A O 1
ATOM 850 N N . ILE A 1 116 ? 5.362 -9.176 3.622 1.00 98.44 116 ILE A N 1
ATOM 851 C CA . ILE A 1 116 ? 4.453 -9.360 2.490 1.00 98.44 116 ILE A CA 1
ATOM 852 C C . ILE A 1 116 ? 5.284 -9.714 1.261 1.00 98.44 116 ILE A C 1
ATOM 854 O O . ILE A 1 116 ? 6.214 -8.989 0.914 1.00 98.44 116 ILE A O 1
ATOM 858 N N . GLU A 1 117 ? 4.923 -10.780 0.547 1.00 98.44 117 GLU A N 1
ATOM 859 C CA . GLU A 1 117 ? 5.588 -11.136 -0.711 1.00 98.44 117 GLU A CA 1
ATOM 860 C C . GLU A 1 117 ? 5.048 -10.345 -1.905 1.00 98.44 117 GLU A C 1
ATOM 862 O O . GLU A 1 117 ? 5.799 -10.032 -2.835 1.00 98.44 117 GLU A O 1
ATOM 867 N N . THR A 1 118 ? 3.748 -10.023 -1.899 1.00 98.75 118 THR A N 1
ATOM 868 C CA . THR A 1 118 ? 3.089 -9.287 -2.989 1.00 98.75 118 THR A CA 1
ATOM 869 C C . THR A 1 118 ? 2.294 -8.087 -2.487 1.00 98.75 118 THR A C 1
ATOM 871 O O . THR A 1 118 ? 1.323 -8.226 -1.743 1.00 98.75 118 THR A O 1
ATOM 874 N N . LEU A 1 119 ? 2.650 -6.896 -2.967 1.00 98.88 119 LEU A N 1
ATOM 875 C CA . LEU A 1 119 ? 1.909 -5.662 -2.720 1.00 98.88 119 LEU A CA 1
ATOM 876 C C . LEU A 1 119 ? 1.099 -5.267 -3.962 1.00 98.88 119 LEU A C 1
ATOM 878 O O . LEU A 1 119 ? 1.652 -4.890 -4.993 1.00 98.88 119 LEU A O 1
ATOM 882 N N . ASN A 1 120 ? -0.226 -5.287 -3.847 1.00 98.88 120 ASN A N 1
ATOM 883 C CA . ASN A 1 120 ? -1.134 -4.791 -4.876 1.00 98.88 120 ASN A CA 1
ATOM 884 C C . ASN A 1 120 ? -1.523 -3.342 -4.563 1.00 98.88 120 ASN A C 1
ATOM 886 O O . ASN A 1 120 ? -2.338 -3.087 -3.676 1.00 98.88 120 ASN A O 1
ATOM 890 N N . LEU A 1 121 ? -0.975 -2.387 -5.309 1.00 98.81 121 LEU A N 1
ATOM 891 C CA . LEU A 1 121 ? -1.318 -0.971 -5.224 1.00 98.81 121 LEU A CA 1
ATOM 892 C C . LEU A 1 121 ? -2.494 -0.645 -6.150 1.00 98.81 121 LEU A C 1
ATOM 894 O O . LEU A 1 121 ? -2.440 -0.878 -7.355 1.00 98.81 121 LEU A O 1
ATOM 898 N N . ASN A 1 122 ? -3.552 -0.054 -5.597 1.00 98.75 122 ASN A N 1
ATOM 899 C CA . ASN A 1 122 ? -4.696 0.439 -6.363 1.00 98.75 122 ASN A CA 1
ATOM 900 C C . ASN A 1 122 ? -4.865 1.945 -6.150 1.00 98.75 122 ASN A C 1
ATOM 902 O O . ASN A 1 122 ? -5.231 2.385 -5.059 1.00 98.75 122 ASN A O 1
ATOM 906 N N . THR A 1 123 ? -4.606 2.754 -7.172 1.00 98.69 123 THR A N 1
ATOM 907 C CA . THR A 1 123 ? -4.711 4.209 -7.045 1.00 98.69 123 THR A CA 1
ATOM 908 C C . THR A 1 123 ? -6.096 4.720 -7.430 1.00 98.69 123 THR A C 1
ATOM 910 O O . THR A 1 123 ? -6.721 4.297 -8.407 1.00 98.69 123 THR A O 1
ATOM 913 N N . THR A 1 124 ? -6.589 5.700 -6.677 1.00 98.00 124 THR A N 1
ATOM 914 C CA . THR A 1 124 ? -7.854 6.379 -6.982 1.00 98.00 124 THR A CA 1
ATOM 915 C C . THR A 1 124 ? -7.785 7.858 -6.652 1.00 98.00 124 THR A C 1
ATOM 917 O O . THR A 1 124 ? -6.981 8.268 -5.822 1.00 98.00 124 THR A O 1
ATOM 920 N N . GLY A 1 125 ? -8.655 8.656 -7.276 1.00 97.88 125 GLY A N 1
ATOM 921 C CA . GLY A 1 125 ? -8.765 10.083 -6.988 1.00 97.88 125 GLY A CA 1
ATOM 922 C C . GLY A 1 125 ? -7.483 10.842 -7.326 1.00 97.88 125 GLY A C 1
ATOM 923 O O . GLY A 1 125 ? -7.148 11.007 -8.496 1.00 97.88 125 GLY A O 1
ATOM 924 N N . SER A 1 126 ? -6.790 11.321 -6.298 1.00 98.19 126 SER A N 1
ATOM 925 C CA . SER A 1 126 ? -5.592 12.149 -6.429 1.00 98.19 126 SER A CA 1
ATOM 926 C C . SER A 1 126 ? -4.318 11.316 -6.585 1.00 98.19 126 SER A C 1
ATOM 928 O O . SER A 1 126 ? -4.184 10.245 -5.986 1.00 98.19 126 SER A O 1
ATOM 930 N N . GLN A 1 127 ? -3.341 11.862 -7.320 1.00 98.69 127 GLN A N 1
ATOM 931 C CA . GLN A 1 127 ? -2.010 11.265 -7.470 1.00 98.69 127 GLN A CA 1
ATOM 932 C C . GLN A 1 127 ? -1.394 10.917 -6.111 1.00 98.69 127 GLN A C 1
ATOM 934 O O . GLN A 1 127 ? -1.479 11.703 -5.164 1.00 98.69 127 GLN A O 1
ATOM 939 N N . SER A 1 128 ? -0.751 9.754 -6.039 1.00 98.88 128 SER A N 1
ATOM 940 C CA . SER A 1 128 ? -0.018 9.312 -4.850 1.00 98.88 128 SER A CA 1
ATOM 941 C C . SER A 1 128 ? 1.485 9.203 -5.119 1.00 98.88 128 SER A C 1
ATOM 943 O O . SER A 1 128 ? 1.909 8.982 -6.252 1.00 98.88 128 SER A O 1
ATOM 945 N N . PHE A 1 129 ? 2.278 9.377 -4.064 1.00 98.94 129 PHE A N 1
ATOM 946 C CA . PHE A 1 129 ? 3.737 9.329 -4.048 1.00 98.94 129 PHE A CA 1
ATOM 947 C C . PHE A 1 129 ? 4.162 8.388 -2.925 1.00 98.94 129 PHE A C 1
ATOM 949 O O . PHE A 1 129 ? 4.003 8.708 -1.742 1.00 98.94 129 PHE A O 1
ATOM 956 N N . VAL A 1 130 ? 4.664 7.213 -3.286 1.00 98.94 130 VAL A N 1
ATOM 957 C CA . VAL A 1 130 ? 4.992 6.154 -2.328 1.00 98.94 130 VAL A CA 1
ATOM 958 C C . VAL A 1 130 ? 6.334 5.513 -2.655 1.00 98.94 130 VAL A C 1
ATOM 960 O O . VAL A 1 130 ? 6.839 5.624 -3.773 1.00 98.94 130 VAL A O 1
ATOM 963 N N . SER A 1 131 ? 6.912 4.833 -1.674 1.00 98.88 131 SER A N 1
ATOM 964 C CA . SER A 1 131 ? 7.987 3.874 -1.904 1.00 98.88 131 SER A CA 1
ATOM 965 C C . SER A 1 131 ? 7.683 2.543 -1.230 1.00 98.88 131 SER A C 1
ATOM 967 O O . SER A 1 131 ? 6.972 2.515 -0.230 1.00 98.88 131 SER A O 1
ATOM 969 N N . ALA A 1 132 ? 8.190 1.441 -1.774 1.00 98.62 132 ALA A N 1
ATOM 970 C CA . ALA A 1 132 ? 8.000 0.108 -1.206 1.00 98.62 132 ALA A CA 1
ATOM 971 C C . ALA A 1 132 ? 9.189 -0.800 -1.540 1.00 98.62 132 ALA A C 1
ATOM 973 O O . ALA A 1 132 ? 9.757 -0.703 -2.623 1.00 98.62 132 ALA A O 1
ATOM 974 N N . ASP A 1 133 ? 9.544 -1.702 -0.631 1.00 98.06 133 ASP A N 1
ATOM 975 C CA . ASP A 1 133 ? 10.598 -2.699 -0.843 1.00 98.06 133 ASP A CA 1
ATOM 976 C C . ASP A 1 133 ? 10.019 -4.106 -0.659 1.00 98.06 133 ASP A C 1
ATOM 978 O O . ASP A 1 133 ? 10.146 -4.722 0.396 1.00 98.06 133 ASP A O 1
ATOM 982 N N . VAL A 1 134 ? 9.300 -4.568 -1.683 1.00 98.12 134 VAL A N 1
ATOM 983 C CA . VAL A 1 134 ? 8.564 -5.844 -1.702 1.00 98.12 134 VAL A CA 1
ATOM 984 C C . VAL A 1 134 ? 8.934 -6.609 -2.967 1.00 98.12 134 VAL A C 1
ATOM 986 O O . VAL A 1 134 ? 9.157 -5.991 -4.010 1.00 98.12 134 VAL A O 1
ATOM 989 N N . ALA A 1 135 ? 8.999 -7.941 -2.892 1.00 97.88 135 ALA A N 1
ATOM 990 C CA . ALA A 1 135 ? 9.444 -8.793 -3.996 1.00 97.88 135 ALA A CA 1
ATOM 991 C C . ALA A 1 135 ? 8.608 -8.621 -5.275 1.00 97.88 135 ALA A C 1
ATOM 993 O O . ALA A 1 135 ? 9.179 -8.522 -6.368 1.00 97.88 135 ALA A O 1
ATOM 994 N N . SER A 1 136 ? 7.282 -8.559 -5.134 1.00 98.56 136 SER A N 1
ATOM 995 C CA . SER A 1 136 ? 6.331 -8.369 -6.229 1.00 98.56 136 SER A CA 1
ATOM 996 C C . SER A 1 136 ? 5.413 -7.180 -5.971 1.00 98.56 136 SER A C 1
ATOM 998 O O . SER A 1 136 ? 4.801 -7.071 -4.906 1.00 98.56 136 SER A O 1
ATOM 1000 N N . ILE A 1 137 ? 5.303 -6.285 -6.953 1.00 98.88 137 ILE A N 1
ATOM 1001 C CA . ILE A 1 137 ? 4.392 -5.141 -6.902 1.00 98.88 137 ILE A CA 1
ATOM 1002 C C . ILE A 1 137 ? 3.478 -5.174 -8.127 1.00 98.88 137 ILE A C 1
ATOM 1004 O O . ILE A 1 137 ? 3.951 -5.144 -9.262 1.00 98.88 137 ILE A O 1
ATOM 1008 N N . SER A 1 138 ? 2.161 -5.173 -7.908 1.00 98.75 138 SER A N 1
ATOM 1009 C CA . SER A 1 138 ? 1.180 -4.907 -8.968 1.00 98.75 138 SER A CA 1
ATOM 1010 C C . SER A 1 138 ? 0.582 -3.519 -8.792 1.00 98.75 138 SER A C 1
ATOM 1012 O O . SER A 1 138 ? 0.284 -3.109 -7.671 1.00 98.75 138 SER A O 1
ATOM 1014 N N . VAL A 1 139 ? 0.378 -2.801 -9.894 1.00 98.75 139 VAL A N 1
ATOM 1015 C CA . VAL A 1 139 ? -0.236 -1.471 -9.899 1.00 98.75 139 VAL A CA 1
ATOM 1016 C C . VAL A 1 139 ? -1.502 -1.493 -10.754 1.00 98.75 139 VAL A C 1
ATOM 1018 O O . VAL A 1 139 ? -1.504 -1.940 -11.899 1.00 98.75 139 VAL A O 1
ATOM 1021 N N . LYS A 1 140 ? -2.603 -1.002 -10.183 1.00 98.25 140 LYS A N 1
ATOM 1022 C CA . LYS A 1 140 ? -3.912 -0.851 -10.832 1.00 98.25 140 LYS A CA 1
ATOM 1023 C C . LYS A 1 140 ? -4.534 0.497 -10.477 1.00 98.25 140 LYS A C 1
ATOM 1025 O O . LYS A 1 140 ? -4.061 1.207 -9.591 1.00 98.25 140 LYS A O 1
ATOM 1030 N N . GLY A 1 141 ? -5.632 0.824 -11.150 1.00 98.25 141 GLY A N 1
ATOM 1031 C CA . GLY A 1 141 ? -6.359 2.074 -10.945 1.00 98.25 141 GLY A CA 1
ATOM 1032 C C . GLY A 1 141 ? -6.041 3.118 -12.010 1.00 98.25 141 GLY A C 1
ATOM 1033 O O . GLY A 1 141 ? -5.361 2.834 -12.994 1.00 98.25 141 GLY A O 1
ATOM 1034 N N . ASN A 1 142 ? -6.587 4.319 -11.823 1.00 97.25 142 ASN A N 1
ATOM 1035 C CA . ASN A 1 142 ? -6.619 5.353 -12.867 1.00 97.25 142 ASN A CA 1
ATOM 1036 C C . ASN A 1 142 ? -6.012 6.690 -12.418 1.00 97.25 142 ASN A C 1
ATOM 1038 O O . ASN A 1 142 ? -5.936 7.623 -13.212 1.00 97.25 142 ASN A O 1
ATOM 1042 N N . ALA A 1 143 ? -5.628 6.823 -11.146 1.00 98.56 143 ALA A N 1
ATOM 1043 C CA . ALA A 1 143 ? -4.950 8.021 -10.663 1.00 98.56 143 ALA A CA 1
ATOM 1044 C C . ALA A 1 143 ? -3.438 7.858 -10.829 1.00 98.56 143 ALA A C 1
ATOM 1046 O O . ALA A 1 143 ? -2.916 6.770 -10.610 1.00 98.56 143 ALA A O 1
ATOM 1047 N N . ASN A 1 144 ? -2.722 8.927 -11.167 1.00 98.75 144 ASN A N 1
ATOM 1048 C CA . ASN A 1 144 ? -1.275 8.849 -11.372 1.00 98.75 144 ASN A CA 1
ATOM 1049 C C . ASN A 1 144 ? -0.541 8.333 -10.122 1.00 98.75 144 ASN A C 1
ATOM 1051 O O . ASN A 1 144 ? -0.977 8.551 -8.984 1.00 98.75 144 ASN A O 1
ATOM 1055 N N . LEU A 1 145 ? 0.603 7.693 -10.338 1.00 98.88 145 LEU A N 1
ATOM 1056 C CA . LEU A 1 145 ? 1.430 7.141 -9.272 1.00 98.88 145 LEU A CA 1
ATOM 1057 C C . LEU A 1 145 ? 2.892 7.500 -9.496 1.00 98.88 145 LEU A C 1
ATOM 1059 O O . LEU A 1 145 ? 3.427 7.260 -10.570 1.00 98.88 145 LEU A O 1
ATOM 1063 N N . SER A 1 146 ? 3.544 8.010 -8.457 1.00 98.88 146 SER A N 1
ATOM 1064 C CA . SER A 1 146 ? 5.001 7.983 -8.360 1.00 98.88 146 SER A CA 1
ATOM 1065 C C . SER A 1 146 ? 5.403 6.901 -7.362 1.00 98.88 146 SER A C 1
ATOM 1067 O O . SER A 1 146 ? 4.977 6.950 -6.203 1.00 98.88 146 SER A O 1
ATOM 1069 N N . LEU A 1 147 ? 6.196 5.932 -7.812 1.00 98.88 147 LEU A N 1
ATOM 1070 C CA . LEU A 1 147 ? 6.610 4.761 -7.046 1.00 98.88 147 LEU A CA 1
ATOM 1071 C C . LEU A 1 147 ? 8.133 4.632 -7.089 1.00 98.88 147 LEU A C 1
ATOM 1073 O O . LEU A 1 147 ? 8.698 4.447 -8.157 1.00 98.88 147 LEU A O 1
ATOM 1077 N N . ALA A 1 148 ? 8.791 4.670 -5.935 1.00 98.69 148 ALA A N 1
ATOM 1078 C CA . ALA A 1 148 ? 10.181 4.226 -5.823 1.00 98.69 148 ALA A CA 1
ATOM 1079 C C . ALA A 1 148 ? 10.228 2.826 -5.205 1.00 98.69 148 ALA A C 1
ATOM 1081 O O . ALA A 1 148 ? 9.574 2.581 -4.188 1.00 98.69 148 ALA A O 1
ATOM 1082 N N . THR A 1 149 ? 10.994 1.912 -5.787 1.00 98.38 149 THR A N 1
ATOM 1083 C CA . THR A 1 149 ? 11.152 0.557 -5.249 1.00 98.38 149 THR A CA 1
ATOM 1084 C C . THR A 1 149 ? 12.477 0.394 -4.511 1.00 98.38 149 THR A C 1
ATOM 1086 O O . THR A 1 149 ? 13.366 1.248 -4.599 1.00 98.38 149 THR A O 1
ATOM 1089 N N . GLY A 1 150 ? 12.585 -0.681 -3.729 1.00 97.06 150 GLY A N 1
ATOM 1090 C CA . GLY A 1 150 ? 13.802 -1.074 -3.023 1.00 97.06 150 GLY A CA 1
ATOM 1091 C C . GLY A 1 150 ? 14.538 -2.250 -3.677 1.00 97.06 150 GLY A C 1
ATOM 1092 O O . GLY A 1 150 ? 14.192 -2.719 -4.766 1.00 97.06 150 GLY A O 1
ATOM 1093 N N . ALA A 1 151 ? 15.576 -2.738 -2.996 1.00 96.12 151 ALA A N 1
ATOM 1094 C CA . ALA A 1 151 ? 16.462 -3.778 -3.513 1.00 96.12 151 ALA A CA 1
ATOM 1095 C C . ALA A 1 151 ? 15.797 -5.161 -3.633 1.00 96.12 151 ALA A C 1
ATOM 1097 O O . ALA A 1 151 ? 16.239 -5.968 -4.452 1.00 96.12 151 ALA A O 1
ATOM 1098 N N . LYS A 1 152 ? 14.752 -5.443 -2.842 1.00 96.19 152 LYS A N 1
ATOM 1099 C CA . LYS A 1 152 ? 14.022 -6.719 -2.865 1.00 96.19 152 LYS A CA 1
ATOM 1100 C C . LYS A 1 152 ? 13.120 -6.848 -4.085 1.00 96.19 152 LYS A C 1
ATOM 1102 O O . LYS A 1 152 ? 12.760 -7.966 -4.441 1.00 96.19 152 LYS A O 1
ATOM 1107 N N . THR A 1 153 ? 12.719 -5.740 -4.709 1.00 97.25 153 THR A N 1
ATOM 1108 C CA . THR A 1 153 ? 11.761 -5.786 -5.813 1.00 97.25 153 THR A CA 1
ATOM 1109 C C . THR A 1 153 ? 12.345 -6.498 -7.024 1.00 97.25 153 THR A C 1
ATOM 1111 O O . THR A 1 153 ? 13.364 -6.103 -7.586 1.00 97.25 153 THR A O 1
ATOM 1114 N N . THR A 1 154 ? 11.663 -7.564 -7.432 1.00 96.38 154 THR A N 1
ATOM 1115 C CA . THR A 1 154 ? 12.029 -8.388 -8.588 1.00 96.38 154 THR A CA 1
ATOM 1116 C C . THR A 1 154 ? 11.020 -8.268 -9.720 1.00 96.38 154 THR A C 1
ATOM 1118 O O . THR A 1 154 ? 11.368 -8.524 -10.873 1.00 96.38 154 THR A O 1
ATOM 1121 N N . THR A 1 155 ? 9.776 -7.882 -9.420 1.00 97.81 155 THR A N 1
ATOM 1122 C CA . THR A 1 155 ? 8.724 -7.737 -10.427 1.00 97.81 155 THR A CA 1
ATOM 1123 C C . THR A 1 155 ? 7.871 -6.497 -10.190 1.00 97.81 155 THR A C 1
ATOM 1125 O O . THR A 1 155 ? 7.518 -6.169 -9.055 1.00 97.81 155 THR A O 1
ATOM 1128 N N . LEU A 1 156 ? 7.535 -5.824 -11.290 1.00 98.44 156 LEU A N 1
ATOM 1129 C CA . LEU A 1 156 ? 6.544 -4.756 -11.350 1.00 98.44 156 LEU A CA 1
ATOM 1130 C C . LEU A 1 156 ? 5.547 -5.078 -12.466 1.00 98.44 156 LEU A C 1
ATOM 1132 O O . LEU A 1 156 ? 5.945 -5.194 -13.624 1.00 98.44 156 LEU A O 1
ATOM 1136 N N . ASP A 1 157 ? 4.264 -5.207 -12.134 1.00 98.62 157 ASP A N 1
ATOM 1137 C CA . ASP A 1 157 ? 3.193 -5.420 -13.115 1.00 98.62 157 ASP A CA 1
ATOM 1138 C C . ASP A 1 157 ? 2.129 -4.319 -13.018 1.00 98.62 157 ASP A C 1
ATOM 1140 O O . ASP A 1 157 ? 1.229 -4.360 -12.172 1.00 98.62 157 ASP A O 1
ATOM 1144 N N . ALA A 1 158 ? 2.237 -3.333 -13.906 1.00 98.44 158 ALA A N 1
ATOM 1145 C CA . ALA A 1 158 ? 1.281 -2.250 -14.092 1.00 98.44 158 ALA A CA 1
ATOM 1146 C C . ALA A 1 158 ? 0.422 -2.428 -15.358 1.00 98.44 158 ALA A C 1
ATOM 1148 O O . ALA A 1 158 ? -0.23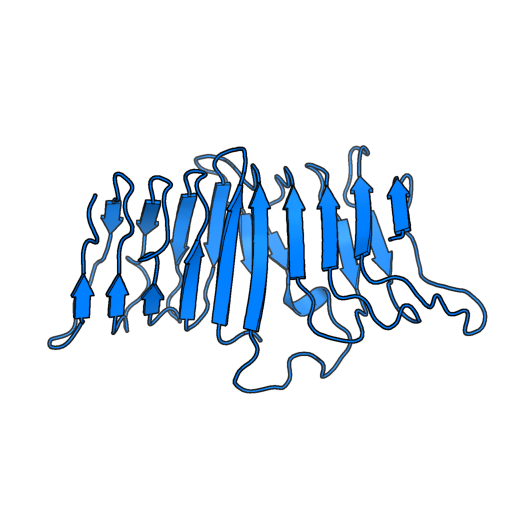3 -1.484 -15.783 1.00 98.44 158 ALA A O 1
ATOM 1149 N N . SER A 1 159 ? 0.354 -3.630 -15.944 1.00 98.06 159 SER A N 1
ATOM 1150 C CA . SER A 1 159 ? -0.337 -3.881 -17.228 1.00 98.06 159 SER A CA 1
ATOM 1151 C C . SER A 1 159 ? -1.814 -3.466 -17.259 1.00 98.06 159 SER A C 1
ATOM 1153 O O . SER A 1 159 ? -2.371 -3.161 -18.311 1.00 98.06 159 SER A O 1
ATOM 1155 N N . SER A 1 160 ? -2.469 -3.434 -16.095 1.00 96.19 160 SER A N 1
ATOM 1156 C CA . SER A 1 160 ? -3.867 -3.005 -15.938 1.00 96.19 160 SER A CA 1
ATOM 1157 C C . SER A 1 160 ? -4.017 -1.557 -15.452 1.00 96.19 160 SER A C 1
ATOM 1159 O O . SER A 1 160 ? -5.116 -1.149 -15.072 1.00 96.19 160 SER A O 1
ATOM 1161 N N . PHE A 1 161 ? -2.930 -0.791 -15.385 1.00 98.38 161 PHE A N 1
ATOM 1162 C CA . PHE A 1 161 ? -2.927 0.578 -14.889 1.00 98.38 161 PHE A CA 1
ATOM 1163 C C . PHE A 1 161 ? -3.368 1.557 -15.979 1.00 98.38 161 PHE A C 1
ATOM 1165 O O . PHE A 1 161 ? -2.941 1.457 -17.129 1.00 98.38 161 PHE A O 1
ATOM 1172 N N . GLY A 1 162 ? -4.267 2.479 -15.630 1.00 97.62 162 GLY A N 1
ATOM 1173 C CA . GLY A 1 162 ? -4.776 3.512 -16.537 1.00 97.62 162 GLY A CA 1
ATOM 1174 C C . GLY A 1 162 ? -4.266 4.923 -16.234 1.00 97.62 162 GLY A C 1
ATOM 1175 O O . GLY A 1 162 ? -4.465 5.821 -17.046 1.00 97.62 162 GLY A O 1
ATOM 1176 N N . GLY A 1 163 ? -3.653 5.140 -15.064 1.00 98.00 163 GLY A N 1
ATOM 1177 C CA . GLY A 1 163 ? -2.984 6.401 -14.730 1.00 98.00 163 GLY A CA 1
ATOM 1178 C C . GLY A 1 163 ? -1.572 6.461 -15.315 1.00 98.00 163 GLY A C 1
ATOM 1179 O O . GLY A 1 163 ? -1.052 5.449 -15.765 1.00 98.00 163 GLY A O 1
ATOM 1180 N N . ALA A 1 164 ? -0.938 7.634 -15.272 1.00 98.19 164 ALA A N 1
ATOM 1181 C CA . ALA A 1 164 ? 0.486 7.753 -15.589 1.00 98.19 164 ALA A CA 1
ATOM 1182 C C . ALA A 1 164 ? 1.340 7.238 -14.420 1.00 98.19 164 ALA A C 1
ATOM 1184 O O . ALA A 1 164 ? 1.147 7.667 -13.271 1.00 98.19 164 ALA A O 1
ATOM 1185 N N . LEU A 1 165 ? 2.276 6.337 -14.710 1.00 98.56 165 LEU A N 1
ATOM 1186 C CA . LEU A 1 165 ? 3.223 5.766 -13.759 1.00 98.56 165 LEU A CA 1
ATOM 1187 C C . LEU A 1 165 ? 4.599 6.422 -13.900 1.00 98.56 165 LEU A C 1
ATOM 1189 O O . LEU A 1 165 ? 5.201 6.387 -14.962 1.00 98.56 165 LEU A O 1
ATOM 1193 N N . ASP A 1 166 ? 5.137 6.966 -12.812 1.00 98.56 166 ASP A N 1
ATOM 1194 C CA . ASP A 1 166 ? 6.553 7.332 -12.686 1.00 98.56 166 ASP A CA 1
ATOM 1195 C C . ASP A 1 166 ? 7.201 6.363 -11.691 1.00 98.56 166 ASP A C 1
ATOM 1197 O O . ASP A 1 166 ? 7.101 6.549 -10.474 1.00 98.56 166 ASP A O 1
ATOM 1201 N N . ALA A 1 167 ? 7.770 5.275 -12.208 1.00 98.38 167 ALA A N 1
ATOM 1202 C CA . ALA A 1 167 ? 8.383 4.213 -11.422 1.00 98.38 167 ALA A CA 1
ATOM 1203 C C . ALA A 1 167 ? 9.914 4.306 -11.459 1.00 98.38 167 ALA A C 1
ATOM 1205 O O . ALA A 1 167 ? 10.531 4.291 -12.525 1.00 98.38 167 ALA A O 1
ATOM 1206 N N . ASP A 1 168 ? 10.538 4.346 -10.285 1.00 98.31 168 ASP A N 1
ATOM 1207 C CA . ASP A 1 168 ? 11.987 4.300 -10.109 1.00 98.31 168 ASP A CA 1
ATOM 1208 C C . ASP A 1 168 ? 12.394 2.986 -9.439 1.00 98.31 168 ASP A C 1
ATOM 1210 O O . ASP A 1 168 ? 12.174 2.789 -8.244 1.00 98.31 168 ASP A O 1
ATOM 1214 N N . LEU A 1 169 ? 12.993 2.098 -10.231 1.00 97.38 169 LEU A N 1
ATOM 1215 C CA . LEU A 1 169 ? 13.532 0.809 -9.813 1.00 97.38 169 LEU A CA 1
ATOM 1216 C C . LEU A 1 169 ? 15.066 0.801 -9.848 1.00 97.38 169 LEU A C 1
ATOM 1218 O O . LEU A 1 169 ? 15.691 -0.255 -9.913 1.00 97.38 169 LEU A O 1
ATOM 1222 N N . SER A 1 170 ? 15.713 1.967 -9.813 1.00 96.19 170 SER A N 1
ATOM 1223 C CA . SER A 1 170 ? 17.177 2.077 -9.880 1.00 96.19 170 SER A CA 1
ATOM 1224 C C . SER A 1 170 ? 17.918 1.371 -8.736 1.00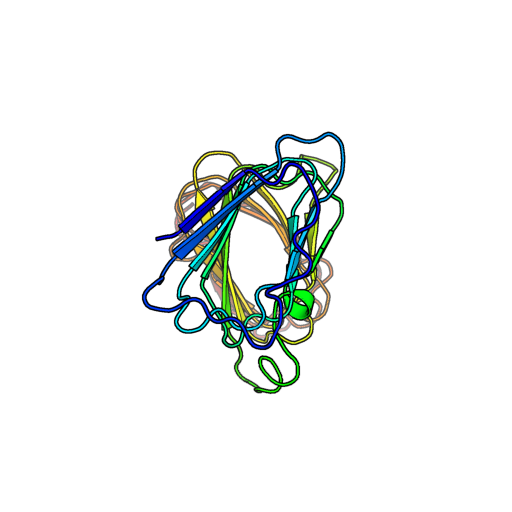 96.19 170 SER A C 1
ATOM 1226 O O . SER A 1 170 ? 19.105 1.073 -8.874 1.00 96.19 170 SER A O 1
ATOM 1228 N N . THR A 1 171 ? 17.235 1.084 -7.623 1.00 96.00 171 THR A N 1
ATOM 1229 C CA . THR A 1 171 ? 17.774 0.323 -6.483 1.00 96.00 171 THR A CA 1
ATOM 1230 C C . THR A 1 171 ? 17.550 -1.191 -6.606 1.00 96.00 171 THR A C 1
ATOM 1232 O O . THR A 1 171 ? 18.206 -1.969 -5.912 1.00 96.00 171 THR A O 1
ATOM 1235 N N . SER A 1 172 ? 16.640 -1.622 -7.484 1.00 95.12 172 SER A N 1
ATOM 1236 C CA . SER A 1 172 ? 16.221 -3.012 -7.645 1.00 95.12 172 SER A CA 1
ATOM 1237 C C . SER A 1 172 ? 17.210 -3.771 -8.530 1.00 95.12 172 SER A C 1
ATOM 1239 O O . SER A 1 172 ? 17.110 -3.783 -9.753 1.00 95.12 172 SER A O 1
ATOM 1241 N N . ALA A 1 173 ? 18.192 -4.422 -7.908 1.00 89.19 173 ALA A N 1
ATOM 1242 C CA . ALA A 1 173 ? 19.298 -5.065 -8.624 1.00 89.19 173 ALA A CA 1
ATOM 1243 C C . ALA A 1 173 ? 18.941 -6.410 -9.292 1.00 89.19 173 ALA A C 1
ATOM 1245 O O . ALA A 1 173 ? 19.728 -6.934 -10.075 1.00 89.19 173 ALA A O 1
ATOM 1246 N N . SER A 1 174 ? 17.796 -7.011 -8.949 1.00 90.88 174 SER A N 1
ATOM 1247 C CA . SER A 1 174 ? 17.403 -8.371 -9.371 1.00 90.88 174 SER A CA 1
ATOM 1248 C C . SER A 1 174 ? 16.046 -8.406 -10.076 1.00 90.88 174 SER A C 1
ATOM 1250 O O . SER A 1 174 ? 15.296 -9.374 -9.950 1.00 90.88 174 SER A O 1
ATOM 1252 N N . VAL A 1 175 ? 15.701 -7.340 -10.802 1.00 94.19 175 VAL A N 1
ATOM 1253 C CA . VAL A 1 175 ? 14.451 -7.297 -11.568 1.00 94.19 175 VAL A CA 1
ATOM 1254 C C . VAL A 1 175 ? 14.457 -8.381 -12.643 1.00 94.19 175 VAL A C 1
ATOM 1256 O O . VAL A 1 175 ? 15.435 -8.556 -13.361 1.00 94.19 175 VAL A O 1
ATOM 1259 N N . THR A 1 176 ? 13.351 -9.109 -12.747 1.00 95.44 176 THR A N 1
ATOM 1260 C CA . THR A 1 176 ? 13.131 -10.186 -13.722 1.00 95.44 176 THR A CA 1
ATOM 1261 C C . THR A 1 176 ? 12.005 -9.858 -14.696 1.00 95.44 176 THR A C 1
ATOM 1263 O O . THR A 1 176 ? 12.050 -10.299 -15.842 1.00 95.44 176 THR A O 1
ATOM 1266 N N . SER A 1 177 ? 11.020 -9.056 -14.273 1.00 96.44 177 SER A N 1
ATOM 1267 C CA . SER A 1 177 ? 9.902 -8.635 -15.117 1.00 96.44 177 SER A CA 1
ATOM 1268 C C . SER A 1 177 ? 9.436 -7.223 -14.780 1.00 96.44 177 SER A C 1
ATOM 1270 O O . SER A 1 177 ? 9.227 -6.888 -13.615 1.00 96.44 177 SER A O 1
ATOM 1272 N N . ILE A 1 178 ? 9.180 -6.433 -15.816 1.00 97.12 178 ILE A N 1
ATOM 1273 C CA . ILE A 1 178 ? 8.536 -5.124 -15.740 1.00 97.12 178 ILE A CA 1
ATOM 1274 C C . ILE A 1 178 ? 7.443 -5.077 -16.797 1.00 97.12 178 ILE A C 1
ATOM 1276 O O . ILE A 1 178 ? 7.704 -5.382 -17.959 1.00 97.12 178 ILE A O 1
ATOM 1280 N N . LYS A 1 179 ? 6.243 -4.661 -16.399 1.00 97.88 179 LYS A N 1
ATOM 1281 C CA . LYS A 1 179 ? 5.167 -4.302 -17.321 1.00 97.88 179 LYS A CA 1
ATOM 1282 C C . LYS A 1 179 ? 4.640 -2.915 -16.988 1.00 97.88 179 LYS A C 1
ATOM 1284 O O . LYS A 1 179 ? 4.172 -2.710 -15.868 1.00 97.88 179 LYS A O 1
ATOM 1289 N N . GLY A 1 180 ? 4.722 -1.994 -17.941 1.00 97.44 180 GLY A N 1
ATOM 1290 C CA . GLY A 1 180 ? 4.002 -0.725 -17.915 1.00 97.44 180 GLY A CA 1
ATOM 1291 C C . GLY A 1 180 ? 2.508 -0.918 -18.180 1.00 97.44 180 GLY A C 1
ATOM 1292 O O . GLY A 1 180 ? 2.048 -2.026 -18.462 1.00 97.44 180 GLY A O 1
ATOM 1293 N N . GLY A 1 181 ? 1.749 0.157 -18.032 1.00 97.12 181 GLY A N 1
ATOM 1294 C CA . GLY A 1 181 ? 0.309 0.224 -18.220 1.00 97.12 181 GLY A CA 1
ATOM 1295 C C . GLY A 1 181 ? -0.095 0.954 -19.496 1.00 97.12 181 GLY A C 1
ATOM 1296 O O . GLY A 1 181 ? 0.557 0.877 -20.533 1.00 97.12 181 GLY A O 1
ATOM 1297 N N . ASN A 1 182 ? -1.254 1.609 -19.435 1.00 95.50 182 ASN A N 1
ATOM 1298 C CA . ASN A 1 182 ? -1.876 2.295 -20.571 1.00 95.50 182 ASN A CA 1
ATOM 1299 C C . ASN A 1 182 ? -1.746 3.825 -20.496 1.00 95.50 182 ASN A C 1
ATOM 1301 O O . ASN A 1 182 ? -2.231 4.519 -21.390 1.00 95.50 182 ASN A O 1
ATOM 1305 N N . GLY A 1 183 ? -1.198 4.351 -19.398 1.00 94.44 183 GLY A N 1
ATOM 1306 C CA . GLY A 1 183 ? -0.931 5.775 -19.229 1.00 94.44 183 GLY A CA 1
ATOM 1307 C C . GLY A 1 183 ? 0.467 6.141 -19.714 1.00 94.44 183 GLY A C 1
ATOM 1308 O O . GLY A 1 183 ? 1.251 5.268 -20.056 1.00 94.44 183 GLY A O 1
ATOM 1309 N N . ASN A 1 184 ? 0.774 7.441 -19.726 1.00 95.69 184 ASN A N 1
ATOM 1310 C CA . ASN A 1 184 ? 2.106 7.923 -20.095 1.00 95.69 184 ASN A CA 1
ATOM 1311 C C . ASN A 1 184 ? 3.121 7.509 -19.027 1.00 95.69 184 ASN A C 1
ATOM 1313 O O . ASN A 1 184 ? 3.291 8.217 -18.025 1.00 95.69 184 ASN A O 1
ATOM 1317 N N . ASP A 1 185 ? 3.776 6.381 -19.249 1.00 97.38 185 ASP A N 1
ATOM 1318 C CA . ASP A 1 185 ? 4.580 5.733 -18.231 1.00 97.38 185 ASP A CA 1
ATOM 1319 C C . ASP A 1 185 ? 6.063 6.062 -18.394 1.00 97.38 185 ASP A C 1
ATOM 1321 O O . ASP A 1 185 ? 6.636 6.128 -19.483 1.00 97.38 185 ASP A O 1
ATOM 1325 N N . LYS A 1 186 ? 6.716 6.278 -17.259 1.00 97.25 186 LYS A N 1
ATOM 1326 C CA . LYS A 1 186 ? 8.152 6.461 -17.144 1.00 97.25 186 LYS A CA 1
ATOM 1327 C C . LYS A 1 186 ? 8.677 5.450 -16.145 1.00 97.25 186 LYS A C 1
ATOM 1329 O O . LYS A 1 186 ? 8.368 5.516 -14.959 1.00 97.25 186 LYS A O 1
ATOM 1334 N N . ILE A 1 187 ? 9.519 4.546 -16.626 1.00 96.50 187 ILE A N 1
ATOM 1335 C CA . ILE A 1 187 ? 10.142 3.514 -15.803 1.00 96.50 187 ILE A CA 1
ATOM 1336 C C . ILE A 1 187 ? 11.655 3.699 -15.861 1.00 96.50 187 ILE A C 1
ATOM 1338 O O . ILE A 1 187 ? 12.257 3.673 -16.934 1.00 96.50 187 ILE A O 1
ATOM 1342 N N . THR A 1 188 ? 12.271 3.904 -14.700 1.00 96.38 188 THR A N 1
ATOM 1343 C CA . THR A 1 188 ? 13.719 4.064 -14.555 1.00 96.38 188 THR A CA 1
ATOM 1344 C C . THR A 1 188 ? 14.314 2.798 -13.956 1.00 96.38 188 THR A C 1
ATOM 1346 O O . THR A 1 188 ? 13.917 2.371 -12.877 1.00 96.38 188 THR A O 1
ATOM 1349 N N . ILE A 1 189 ? 15.292 2.216 -14.645 1.00 92.44 189 ILE A N 1
ATOM 1350 C CA . ILE A 1 189 ? 16.070 1.051 -14.207 1.00 92.44 189 ILE A CA 1
ATOM 1351 C C . ILE A 1 189 ? 17.550 1.347 -14.418 1.00 92.44 189 ILE A C 1
ATOM 1353 O O . ILE A 1 189 ? 17.910 2.040 -15.370 1.00 92.44 189 ILE A O 1
ATOM 1357 N N . LYS A 1 190 ? 18.410 0.851 -13.524 1.00 88.69 190 LYS A N 1
ATOM 1358 C CA . LYS A 1 190 ? 19.858 1.081 -13.612 1.00 88.69 190 LYS A CA 1
ATOM 1359 C C . LYS A 1 190 ? 20.588 -0.091 -14.262 1.00 88.69 190 LYS A C 1
ATOM 1361 O O . LYS A 1 190 ? 21.326 0.112 -15.220 1.00 88.69 190 LYS A O 1
ATOM 1366 N N . ASP A 1 191 ? 20.357 -1.294 -13.748 1.00 79.75 191 ASP A N 1
ATOM 1367 C CA . ASP A 1 191 ? 21.051 -2.508 -14.163 1.00 79.75 191 ASP A CA 1
ATOM 1368 C C . ASP A 1 191 ? 20.030 -3.496 -14.743 1.00 79.75 191 ASP A C 1
ATOM 1370 O O . ASP A 1 191 ? 19.047 -3.843 -14.090 1.00 79.75 191 ASP A O 1
ATOM 1374 N N . VAL A 1 192 ? 20.241 -3.930 -15.989 1.00 79.44 192 VAL A N 1
ATOM 1375 C CA . VAL A 1 192 ? 19.357 -4.882 -16.680 1.00 79.44 192 VAL A CA 1
ATOM 1376 C C . VAL A 1 192 ? 20.099 -6.200 -16.849 1.00 79.44 192 VAL A C 1
ATOM 1378 O O . VAL A 1 192 ? 21.088 -6.278 -17.577 1.00 79.44 192 VAL A O 1
ATOM 1381 N N . ALA A 1 193 ? 19.637 -7.242 -16.158 1.00 80.31 193 ALA A N 1
ATOM 1382 C CA . ALA A 1 193 ? 20.171 -8.589 -16.324 1.00 80.31 193 ALA A CA 1
ATOM 1383 C C . ALA A 1 193 ? 19.880 -9.141 -17.738 1.00 80.31 193 ALA A C 1
ATOM 1385 O O . ALA A 1 193 ? 18.957 -8.705 -18.421 1.00 80.31 193 ALA A O 1
ATOM 1386 N N . VAL A 1 194 ? 20.636 -10.154 -18.171 1.00 74.75 194 VAL A N 1
ATOM 1387 C CA . VAL A 1 194 ? 20.595 -10.697 -19.550 1.00 74.75 194 VAL A CA 1
ATOM 1388 C C . VAL A 1 194 ? 19.213 -11.244 -19.972 1.00 74.75 194 VAL A C 1
ATOM 1390 O O . VAL A 1 194 ? 18.965 -11.384 -21.163 1.00 74.75 194 VAL A O 1
ATOM 1393 N N . ASN A 1 195 ? 18.292 -11.497 -19.031 1.00 83.31 195 ASN A N 1
ATOM 1394 C CA . ASN A 1 195 ? 16.985 -12.124 -19.286 1.00 83.31 195 ASN A CA 1
ATOM 1395 C C . ASN A 1 195 ? 15.790 -11.385 -18.645 1.00 83.31 195 ASN A C 1
ATOM 1397 O O . ASN A 1 195 ? 14.797 -12.023 -18.298 1.00 83.31 195 ASN A O 1
ATOM 1401 N N . VAL A 1 196 ? 15.873 -10.067 -18.432 1.00 90.12 196 VAL A N 1
ATOM 1402 C CA . VAL A 1 196 ? 14.721 -9.307 -17.909 1.00 90.12 196 VAL A CA 1
ATOM 1403 C C . VAL A 1 196 ? 13.640 -9.189 -18.982 1.00 90.12 196 VAL A C 1
ATOM 1405 O O . VAL A 1 196 ? 13.910 -8.729 -20.090 1.00 90.12 196 VAL A O 1
ATOM 1408 N N . ALA A 1 197 ? 12.405 -9.566 -18.651 1.00 93.81 197 ALA A N 1
ATOM 1409 C CA . ALA A 1 197 ? 11.247 -9.293 -19.493 1.00 93.81 197 ALA A CA 1
ATOM 1410 C C . ALA A 1 197 ? 10.777 -7.852 -19.258 1.00 93.81 197 ALA A C 1
ATOM 1412 O O . ALA A 1 197 ? 10.353 -7.512 -18.156 1.00 93.81 197 ALA A O 1
ATOM 1413 N N . ILE A 1 198 ? 10.860 -7.002 -20.280 1.00 93.94 198 ILE A N 1
ATOM 1414 C CA . ILE A 1 198 ? 10.391 -5.616 -20.205 1.00 93.94 198 ILE A CA 1
ATOM 1415 C C . ILE A 1 198 ? 9.308 -5.418 -21.256 1.00 93.94 198 ILE A C 1
ATOM 1417 O O . ILE A 1 198 ? 9.560 -5.553 -22.452 1.00 93.94 198 ILE A O 1
ATOM 1421 N N . ASP A 1 199 ? 8.116 -5.082 -20.784 1.00 95.12 199 ASP A N 1
ATOM 1422 C CA . ASP A 1 199 ? 6.979 -4.645 -21.579 1.00 95.12 199 ASP A CA 1
ATOM 1423 C C . ASP A 1 199 ? 6.656 -3.204 -21.170 1.00 95.12 199 ASP A C 1
ATOM 1425 O O . ASP A 1 199 ? 6.380 -2.931 -20.004 1.00 95.12 199 ASP A O 1
ATOM 1429 N N . GLY A 1 200 ? 6.745 -2.263 -22.107 1.00 89.44 200 GLY A N 1
ATOM 1430 C CA . GLY A 1 200 ? 6.433 -0.858 -21.836 1.00 89.44 200 GLY A CA 1
ATOM 1431 C C . GLY A 1 200 ? 4.944 -0.604 -21.602 1.00 89.44 200 GLY A C 1
ATOM 1432 O O . GLY A 1 200 ? 4.594 0.452 -21.092 1.00 89.44 200 GLY A O 1
ATOM 1433 N N . GLY A 1 201 ? 4.076 -1.567 -21.927 1.00 92.69 201 GLY A N 1
ATOM 1434 C CA . GLY A 1 201 ? 2.643 -1.329 -22.002 1.00 92.69 201 GLY A CA 1
ATOM 1435 C C . GLY A 1 201 ? 2.265 -0.543 -23.261 1.00 92.69 201 GLY A C 1
ATOM 1436 O O . GLY A 1 201 ? 2.983 -0.546 -24.263 1.00 92.69 201 GLY A O 1
ATOM 1437 N N . ALA A 1 202 ? 1.093 0.089 -23.231 1.00 90.5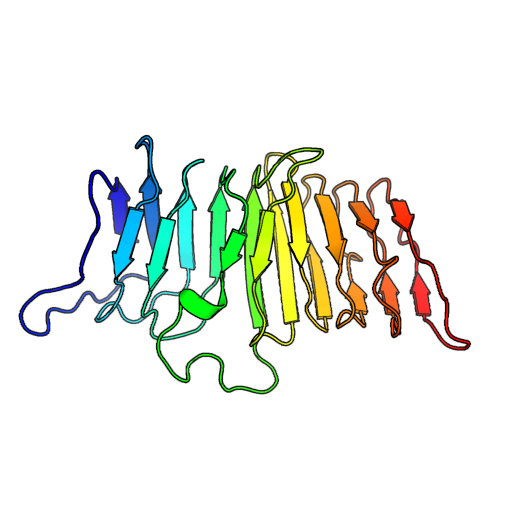0 202 ALA A N 1
ATOM 1438 C CA . ALA A 1 202 ? 0.531 0.813 -24.370 1.00 90.50 202 ALA A CA 1
ATOM 1439 C C . ALA A 1 202 ? 0.846 2.320 -24.381 1.00 90.50 202 ALA A C 1
ATOM 1441 O O . ALA A 1 202 ? 0.581 2.964 -25.401 1.00 90.50 202 ALA A O 1
ATOM 1442 N N . GLY A 1 203 ? 1.336 2.882 -23.272 1.00 72.94 203 GLY A N 1
ATOM 1443 C CA . GLY A 1 203 ? 1.593 4.320 -23.125 1.00 72.94 203 GLY A CA 1
ATOM 1444 C C . GLY A 1 203 ? 3.052 4.698 -22.905 1.00 72.94 203 GLY A C 1
ATOM 1445 O O . GLY A 1 203 ? 3.935 3.832 -23.085 1.00 72.94 203 GLY A O 1
#

Radius of gyration: 17.4 Å; chains: 1; bounding box: 42×35×54 Å

Sequence (203 aa):
MLKVDLKNNFKGLKDDGYIKNIEKLSLTNSSVSNRTFDAKGIDGLQTVALSGEKGISVTNLANIVDVEVNGFKGTNFNVDSIYADKVLDGSADVQNLKVNGVGAKGASVAITADKIETLNLNTTGSQSFVSADVASISVKGNANLSLATGAKTTTLDASSFGGALDADLSTSASVTSIKGGNGNDKITIKDVAVNVAIDGGAG

Secondary structure (DSSP, 8-state):
-EEEE-SS-B---STT--B-S-SEEEEE--SSS-EEEE-TTB-S--EEEEE-TT-EEEE-BSS--EEEEES--SSEEESGGGBPTTTT--SS-EEEEEEES-SBTTBPEEEE-TT-SEEEEEE-SS-EEEEE--SEEEEEESS-EEEEE-TT--EEE-TTB-SPEEEE-TT-TT--EEE--SS--EEE-S---TT-EEE----